Protein AF-A0A355TDC9-F1 (afdb_monomer)

Sequence (179 aa):
MVGEDSSEEEKAGEIGPEVRPASEQGQENLSQKDLSMPVLSWQDQDDQLRVLWRENKTPDEISEQLGRSIAAIMTRAARLGLPRRAAPGRKRGYKRTDTPRRARNMSSSVRARAPRTSVAQGVAAEEEKDLNVTARVCLMCLKKFQSQGRHNRICPSCKGSAEYSSGSSTPDFVFQVSK

Structure (mmCIF, N/CA/C/O backbone):
data_AF-A0A355TDC9-F1
#
_entry.id   AF-A0A355TDC9-F1
#
loop_
_atom_site.group_PDB
_atom_site.id
_atom_site.type_symbol
_atom_site.label_atom_id
_atom_site.label_alt_id
_atom_site.label_comp_id
_atom_site.label_asym_id
_atom_site.label_entity_id
_atom_site.label_seq_id
_atom_site.pdbx_PDB_ins_code
_atom_site.Cartn_x
_atom_site.Cartn_y
_atom_site.Cartn_z
_atom_site.occupancy
_atom_site.B_iso_or_equiv
_atom_site.auth_seq_id
_atom_site.auth_comp_id
_atom_site.auth_asym_id
_atom_site.auth_ato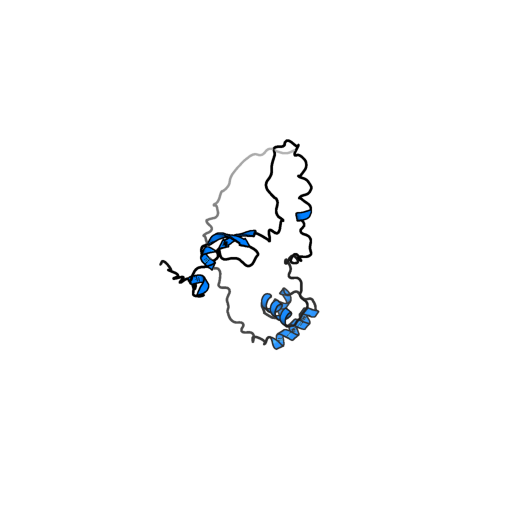m_id
_atom_site.pdbx_PDB_model_num
ATOM 1 N N . MET A 1 1 ? -27.439 77.817 42.125 1.00 39.59 1 MET A N 1
ATOM 2 C CA . MET A 1 1 ? -27.314 76.483 42.744 1.00 39.59 1 MET A CA 1
ATOM 3 C C . MET A 1 1 ? -25.968 75.932 42.323 1.00 39.59 1 MET A C 1
ATOM 5 O O . MET A 1 1 ? -25.815 75.767 41.126 1.00 39.59 1 MET A O 1
ATOM 9 N N . VAL A 1 2 ? -25.074 75.735 43.308 1.00 51.75 2 VAL A N 1
ATOM 10 C CA . VAL A 1 2 ? -23.850 74.890 43.351 1.00 51.75 2 VAL A CA 1
ATOM 11 C C . VAL A 1 2 ? -22.842 75.035 42.194 1.00 51.75 2 VAL A C 1
ATOM 13 O O . VAL A 1 2 ? -23.210 74.943 41.037 1.00 51.75 2 VAL A O 1
ATOM 16 N N . GLY A 1 3 ? -21.542 75.246 42.375 1.00 46.22 3 GLY A N 1
ATOM 17 C CA . GLY A 1 3 ? -20.636 75.139 43.517 1.00 46.22 3 GLY A CA 1
ATOM 18 C C . GLY A 1 3 ? -19.262 74.797 42.919 1.00 46.22 3 GLY A C 1
ATOM 19 O O . GLY A 1 3 ? -19.156 73.817 42.187 1.00 46.22 3 GLY A O 1
ATOM 20 N N . GLU A 1 4 ? -18.271 75.654 43.142 1.00 58.97 4 GLU A N 1
ATOM 21 C CA . GLU A 1 4 ? -16.852 75.431 42.833 1.00 58.97 4 GLU A CA 1
ATOM 22 C C . GLU A 1 4 ? -16.226 74.555 43.934 1.00 58.97 4 GLU A C 1
ATOM 24 O O . GLU A 1 4 ? -16.589 74.744 45.089 1.00 58.97 4 GLU A O 1
ATOM 29 N N . ASP A 1 5 ? -15.323 73.630 43.583 1.00 53.69 5 ASP A N 1
ATOM 30 C CA . ASP A 1 5 ? -14.185 73.140 44.400 1.00 53.69 5 ASP A CA 1
ATOM 31 C C . ASP A 1 5 ? -13.378 72.156 43.515 1.00 53.69 5 ASP A C 1
ATOM 33 O O . ASP A 1 5 ? -13.938 71.202 42.975 1.00 53.69 5 ASP A O 1
ATOM 37 N N . SER A 1 6 ? -12.179 72.495 43.036 1.00 58.75 6 SER A N 1
ATOM 38 C CA . SER A 1 6 ? -10.875 72.473 43.725 1.00 58.75 6 SER A CA 1
ATOM 39 C C . SER A 1 6 ? -10.378 71.074 44.118 1.00 58.75 6 SER A C 1
ATOM 41 O O . SER A 1 6 ? -10.868 70.440 45.038 1.00 58.75 6 SER A O 1
ATOM 43 N N . SER A 1 7 ? -9.330 70.676 43.392 1.00 53.28 7 SER A N 1
ATOM 44 C CA . SER A 1 7 ? -8.029 70.282 43.942 1.00 53.28 7 SER A CA 1
ATOM 45 C C . SER A 1 7 ? -7.834 68.937 44.658 1.00 53.28 7 SER A C 1
ATOM 47 O O . SER A 1 7 ? -8.393 68.644 45.703 1.00 53.28 7 SER A O 1
ATOM 49 N N . GLU A 1 8 ? -6.826 68.250 44.111 1.00 51.41 8 GLU A N 1
ATOM 50 C CA . GLU A 1 8 ? -5.678 67.675 44.822 1.00 51.41 8 GLU A CA 1
ATOM 51 C C . GLU A 1 8 ? -5.656 66.178 45.185 1.00 51.41 8 GLU A C 1
ATOM 53 O O . GLU A 1 8 ? -6.392 65.653 46.010 1.00 51.41 8 GLU A O 1
ATOM 58 N N . GLU A 1 9 ? -4.652 65.569 44.548 1.00 53.19 9 GLU A N 1
ATOM 59 C CA . GLU A 1 9 ? -3.592 64.750 45.132 1.00 53.19 9 GLU A CA 1
ATOM 60 C C . GLU A 1 9 ? -3.722 63.226 45.198 1.00 53.19 9 GLU A C 1
ATOM 62 O O . GLU A 1 9 ? -4.607 62.645 45.812 1.00 53.19 9 GLU A O 1
ATOM 67 N N . GLU A 1 10 ? -2.704 62.643 44.547 1.00 52.31 10 GLU A N 1
ATOM 68 C CA . GLU A 1 10 ? -1.870 61.509 44.939 1.00 52.31 10 GLU A CA 1
ATOM 69 C C . GLU A 1 10 ? -2.552 60.224 45.420 1.00 52.31 10 GLU A C 1
ATOM 71 O O . GLU A 1 10 ? -3.334 60.211 46.361 1.00 52.31 10 GLU A O 1
ATOM 76 N N . LYS A 1 11 ? -2.087 59.080 44.893 1.00 55.78 11 LYS A N 1
ATOM 77 C CA . LYS A 1 11 ? -1.203 58.192 45.673 1.00 55.78 11 LYS A CA 1
ATOM 78 C C . LYS A 1 11 ? -0.877 56.885 44.944 1.00 55.78 11 LYS A C 1
ATOM 80 O O . LYS A 1 11 ? -1.752 56.198 44.433 1.00 55.78 11 LYS A O 1
ATOM 85 N N . ALA A 1 12 ? 0.409 56.553 45.051 1.00 52.19 12 ALA A N 1
ATOM 86 C CA . ALA A 1 12 ? 1.040 55.236 45.006 1.00 52.19 12 ALA A CA 1
ATOM 87 C C . ALA A 1 12 ? 0.992 54.432 43.697 1.00 52.19 12 ALA A C 1
ATOM 89 O O . ALA A 1 12 ? -0.015 53.853 43.299 1.00 52.19 12 ALA A O 1
ATOM 90 N N . GLY A 1 13 ? 2.182 54.290 43.111 1.00 51.31 13 GLY A N 1
ATOM 91 C CA . GLY A 1 13 ? 2.529 53.082 42.380 1.00 51.31 13 GLY A CA 1
ATOM 92 C C . GLY A 1 13 ? 2.774 51.912 43.326 1.00 51.31 13 GLY A C 1
ATOM 93 O O . GLY A 1 13 ? 3.076 52.125 44.490 1.00 51.31 13 GLY A O 1
ATOM 94 N N . GLU A 1 14 ? 2.726 50.699 42.790 1.00 51.66 14 GLU A N 1
ATOM 95 C CA . GLU A 1 14 ? 3.497 49.558 43.277 1.00 51.66 14 GLU A CA 1
ATOM 96 C C . GLU A 1 14 ? 3.661 48.545 42.129 1.00 51.66 14 GLU A C 1
ATOM 98 O O . GLU A 1 14 ? 2.692 48.085 41.534 1.00 51.66 14 GLU A O 1
ATOM 103 N N . ILE A 1 15 ? 4.929 48.288 41.795 1.00 61.19 15 ILE A N 1
ATOM 104 C CA . ILE A 1 15 ? 5.553 46.961 41.688 1.00 61.19 15 ILE A CA 1
ATOM 105 C C . ILE A 1 15 ? 4.879 45.953 40.736 1.00 61.19 15 ILE A C 1
ATOM 107 O O . ILE A 1 15 ? 3.829 45.378 41.003 1.00 61.19 15 ILE A O 1
ATOM 111 N N . GLY A 1 16 ? 5.557 45.689 39.615 1.00 54.53 16 GLY A N 1
ATOM 112 C CA . GLY A 1 16 ? 5.145 44.693 38.628 1.00 54.53 16 GLY A CA 1
ATOM 113 C C . GLY A 1 16 ? 5.305 43.240 39.092 1.00 54.53 16 GLY A C 1
ATOM 114 O O . GLY A 1 16 ? 6.033 42.970 40.043 1.00 54.53 16 GLY A O 1
ATOM 115 N N . PRO A 1 17 ? 4.702 42.273 38.383 1.00 63.19 17 PRO A N 1
ATOM 116 C CA . PRO A 1 17 ? 5.021 40.868 38.573 1.00 63.19 17 PRO A CA 1
ATOM 117 C C . PRO A 1 17 ? 6.172 40.447 37.651 1.00 63.19 17 PRO A C 1
ATOM 119 O O . PRO A 1 17 ? 6.029 40.274 36.441 1.00 63.19 17 PRO A O 1
ATOM 122 N N . GLU A 1 18 ? 7.345 40.355 38.267 1.00 54.47 18 GLU A N 1
ATOM 123 C CA . GLU A 1 18 ? 8.047 39.087 38.479 1.00 54.47 18 GLU A CA 1
ATOM 124 C C . GLU A 1 18 ? 7.936 38.022 37.365 1.00 54.47 18 GLU A C 1
ATOM 126 O O . GLU A 1 18 ? 6.919 37.360 37.159 1.00 54.47 18 GLU A O 1
ATOM 131 N N . VAL A 1 19 ? 9.066 37.868 36.674 1.00 53.69 19 VAL A N 1
ATOM 132 C CA . VAL A 1 19 ? 9.629 36.654 36.065 1.00 53.69 19 VAL A CA 1
ATOM 133 C C . VAL A 1 19 ? 8.800 35.377 36.274 1.00 53.69 19 VAL A C 1
ATOM 135 O O . VAL A 1 19 ? 8.764 34.814 37.363 1.00 53.69 19 VAL A O 1
ATOM 138 N N . ARG A 1 20 ? 8.248 34.823 35.187 1.00 59.81 20 ARG A N 1
ATOM 139 C CA . ARG A 1 20 ? 7.881 33.400 35.149 1.00 59.81 20 ARG A CA 1
ATOM 140 C C . ARG A 1 20 ? 9.110 32.568 34.762 1.00 59.81 20 ARG A C 1
ATOM 142 O O . ARG A 1 20 ? 9.581 32.712 33.632 1.00 59.81 20 ARG A O 1
ATOM 149 N N . PRO A 1 21 ? 9.628 31.697 35.646 1.00 53.81 21 PRO A N 1
ATOM 150 C CA . PRO A 1 21 ? 10.680 30.759 35.287 1.00 53.81 21 PRO A CA 1
ATOM 151 C C . PRO A 1 21 ? 10.143 29.677 34.346 1.00 53.81 21 PRO A C 1
ATOM 153 O O . PRO A 1 21 ? 9.055 29.130 34.546 1.00 53.81 21 PRO A O 1
ATOM 156 N N . ALA A 1 22 ? 10.946 29.358 33.330 1.00 54.66 22 ALA A N 1
ATOM 157 C CA . ALA A 1 22 ? 10.812 28.162 32.514 1.00 54.66 22 ALA A CA 1
ATOM 158 C C . ALA A 1 22 ? 10.785 26.935 33.436 1.00 54.66 22 ALA A C 1
ATOM 160 O O . ALA A 1 22 ? 11.809 26.540 33.984 1.00 54.66 22 ALA A O 1
ATOM 161 N N . SER A 1 23 ? 9.598 26.373 33.649 1.00 58.31 23 SER A N 1
ATOM 162 C CA . SER A 1 23 ? 9.432 25.120 34.376 1.00 58.31 23 SER A CA 1
ATOM 163 C C . SER A 1 23 ? 9.330 24.002 33.351 1.00 58.31 23 SER A C 1
ATOM 165 O O . SER A 1 23 ? 8.294 23.792 32.721 1.00 58.31 23 SER A O 1
ATOM 167 N N . GLU A 1 24 ? 10.454 23.308 33.186 1.00 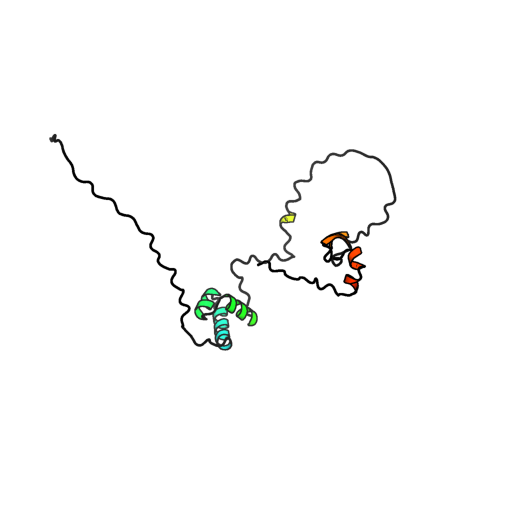55.69 24 GLU A N 1
ATOM 168 C CA . GLU A 1 24 ? 10.489 21.860 33.024 1.00 55.69 24 GLU A CA 1
ATOM 169 C C . GLU A 1 24 ? 9.354 21.210 33.822 1.00 55.69 24 GLU A C 1
ATOM 171 O O . GLU A 1 24 ? 9.412 21.144 35.048 1.00 55.69 24 GLU A O 1
ATOM 176 N N . GLN A 1 25 ? 8.336 20.697 33.141 1.00 53.78 25 GLN A N 1
ATOM 177 C CA . GLN A 1 25 ? 7.570 19.569 33.651 1.00 53.78 25 GLN A CA 1
ATOM 178 C C . GLN A 1 25 ? 7.452 18.563 32.521 1.00 53.78 25 GLN A C 1
ATOM 180 O O . GLN A 1 25 ? 6.989 18.864 31.419 1.00 53.78 25 GLN A O 1
ATOM 185 N N . GLY A 1 26 ? 8.053 17.409 32.794 1.00 45.50 26 GLY A N 1
ATOM 186 C CA . GLY A 1 26 ? 8.311 16.359 31.841 1.00 45.50 26 GLY A CA 1
ATOM 187 C C . GLY A 1 26 ? 7.039 15.885 31.168 1.00 45.50 26 GLY A C 1
ATOM 188 O O . GLY A 1 26 ? 5.980 15.777 31.777 1.00 45.50 26 GLY A O 1
ATOM 189 N N . GLN A 1 27 ? 7.199 15.527 29.901 1.00 50.19 27 GLN A N 1
ATOM 190 C CA . GLN A 1 27 ? 6.329 14.564 29.256 1.00 50.19 27 GLN A CA 1
ATOM 191 C C . GLN A 1 27 ? 6.477 13.248 30.017 1.00 50.19 27 GLN A C 1
ATOM 193 O O . GLN A 1 27 ? 7.342 12.413 29.753 1.00 50.19 27 GLN A O 1
ATOM 198 N N . GLU A 1 28 ? 5.659 13.148 31.049 1.00 51.44 28 GLU A N 1
ATOM 199 C CA . GLU A 1 28 ? 5.316 11.956 31.775 1.00 51.44 28 GLU A CA 1
ATOM 200 C C . GLU A 1 28 ? 5.013 10.838 30.781 1.00 51.44 28 GLU A C 1
ATOM 202 O O . GLU A 1 28 ? 4.058 10.870 30.006 1.00 51.44 28 GLU A O 1
ATOM 207 N N . ASN A 1 29 ? 5.942 9.880 30.783 1.00 49.47 29 ASN A N 1
ATOM 208 C CA . ASN A 1 29 ? 5.767 8.496 30.392 1.00 49.47 29 ASN A CA 1
ATOM 209 C C . ASN A 1 29 ? 4.283 8.127 30.329 1.00 49.47 29 ASN A C 1
ATOM 211 O O . ASN A 1 29 ? 3.654 7.897 31.363 1.00 49.47 29 ASN A O 1
ATOM 215 N N . LEU A 1 30 ? 3.759 8.016 29.105 1.00 48.41 30 LEU A N 1
ATOM 216 C CA . LEU A 1 30 ? 2.568 7.234 28.809 1.00 48.41 30 LEU A CA 1
ATOM 217 C C . LEU A 1 30 ? 2.853 5.816 29.296 1.00 48.41 30 LEU A C 1
ATOM 219 O O . LEU A 1 30 ? 3.477 5.003 28.617 1.00 48.41 30 LEU A O 1
ATOM 223 N N . SER A 1 31 ? 2.459 5.612 30.548 1.00 49.16 31 SER A N 1
ATOM 224 C CA . SER A 1 31 ? 2.589 4.422 31.355 1.00 49.16 31 SER A CA 1
ATOM 225 C C . SER A 1 31 ? 1.989 3.252 30.592 1.00 49.16 31 SER A C 1
ATOM 227 O O . SER A 1 31 ? 0.797 2.968 30.675 1.00 49.16 31 SER A O 1
ATOM 229 N N . GLN A 1 32 ? 2.852 2.555 29.857 1.00 54.12 32 GLN A N 1
ATOM 230 C CA . GLN A 1 32 ? 2.656 1.209 29.327 1.00 54.12 32 GLN A CA 1
ATOM 231 C C . GLN A 1 32 ? 2.624 0.184 30.472 1.00 54.12 32 GLN A C 1
ATOM 233 O O . GLN A 1 32 ? 3.288 -0.846 30.409 1.00 54.12 32 GLN A O 1
ATOM 238 N N . LYS A 1 33 ? 1.895 0.480 31.550 1.00 50.66 33 LYS A N 1
ATOM 239 C CA . LYS A 1 33 ? 1.719 -0.433 32.672 1.00 50.66 33 LYS A CA 1
ATOM 240 C C . LYS A 1 33 ? 0.311 -0.992 32.639 1.00 50.66 33 LYS A C 1
ATOM 242 O O . LYS A 1 33 ? -0.659 -0.325 32.980 1.00 50.66 33 LYS A O 1
ATOM 247 N N . ASP A 1 34 ? 0.263 -2.248 32.224 1.00 51.62 34 ASP A N 1
ATOM 248 C CA . ASP A 1 34 ? -0.300 -3.288 33.075 1.00 51.62 34 ASP A CA 1
ATOM 249 C C . ASP A 1 34 ? -1.775 -3.142 33.451 1.00 51.62 34 ASP A C 1
ATOM 251 O O . ASP A 1 34 ? -2.145 -3.170 34.620 1.00 51.62 34 ASP A O 1
ATOM 255 N N . LEU A 1 35 ? -2.640 -3.152 32.440 1.00 54.09 35 LEU A N 1
ATOM 256 C CA . LEU A 1 35 ? -3.879 -3.918 32.542 1.00 54.09 35 LEU A CA 1
ATOM 257 C C . LEU A 1 35 ? -3.799 -5.061 31.534 1.00 54.09 35 LEU A C 1
ATOM 259 O O . LEU A 1 35 ? -4.314 -4.989 30.419 1.00 54.09 35 LEU A O 1
ATOM 263 N N . SER A 1 36 ? -3.111 -6.124 31.953 1.00 57.16 36 SER A N 1
ATOM 264 C CA . SER A 1 36 ? -3.217 -7.470 31.389 1.00 57.16 36 SER A CA 1
ATOM 265 C C . SER A 1 36 ? -4.658 -7.974 31.575 1.00 57.16 36 SER A C 1
ATOM 267 O O . SER A 1 36 ? -4.938 -8.859 32.383 1.00 57.16 36 SER A O 1
ATOM 269 N N . MET A 1 37 ? -5.595 -7.390 30.827 1.00 54.88 37 MET A N 1
ATOM 270 C CA . MET A 1 37 ? -6.842 -8.059 30.487 1.00 54.88 37 MET A CA 1
ATOM 271 C C . MET A 1 37 ? -6.456 -9.356 29.770 1.00 54.88 37 MET A C 1
ATOM 273 O O . MET A 1 37 ? -5.562 -9.312 28.915 1.00 54.88 37 MET A O 1
ATOM 277 N N . PRO A 1 38 ? -7.072 -10.505 30.106 1.00 61.94 38 PRO A N 1
ATOM 278 C CA . PRO A 1 38 ? -6.834 -11.735 29.370 1.00 61.94 38 PRO A CA 1
ATOM 279 C C . PRO A 1 38 ? -7.024 -11.408 27.896 1.00 61.94 38 PRO A C 1
ATOM 281 O O . PRO A 1 38 ? -8.067 -10.884 27.502 1.00 61.94 38 PRO A O 1
ATOM 284 N N . VAL A 1 39 ? -5.973 -11.618 27.104 1.00 61.53 39 VAL A N 1
ATOM 285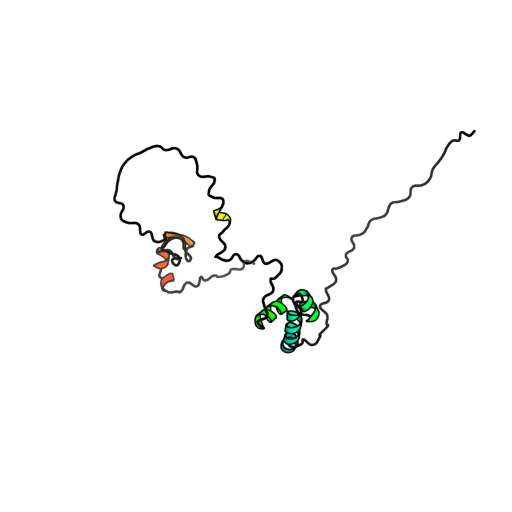 C CA . VAL A 1 39 ? -6.006 -11.355 25.670 1.00 61.53 39 VAL A CA 1
ATOM 286 C C . VAL A 1 39 ? -6.994 -12.357 25.093 1.00 61.53 39 VAL A C 1
ATOM 288 O O . VAL A 1 39 ? -6.613 -13.475 24.752 1.00 61.53 39 VAL A O 1
ATOM 291 N N . LEU A 1 40 ? -8.272 -11.971 25.058 1.00 68.50 40 LEU A N 1
ATOM 292 C CA . LEU A 1 40 ? -9.350 -12.791 24.532 1.00 68.50 40 LEU A CA 1
ATOM 293 C C . LEU A 1 40 ? -8.929 -13.260 23.144 1.00 68.50 40 LEU A C 1
ATOM 295 O O . LEU A 1 40 ? -8.432 -12.471 22.320 1.00 68.50 40 LEU A O 1
ATOM 299 N N . SER A 1 41 ? -9.068 -14.567 22.927 1.00 84.50 41 SER A N 1
ATOM 300 C CA . SER A 1 41 ? -8.758 -15.180 21.647 1.00 84.50 41 SER A CA 1
ATOM 301 C C . SER A 1 41 ? -9.584 -14.486 20.571 1.00 84.50 41 SER A C 1
ATOM 303 O O . SER A 1 41 ? -10.744 -14.129 20.777 1.00 84.50 41 SER A O 1
ATOM 305 N N . TRP A 1 42 ? -8.998 -14.305 19.390 1.00 84.88 42 TRP A N 1
ATOM 306 C CA . TRP A 1 42 ? -9.717 -13.728 18.254 1.00 84.88 42 TRP A CA 1
ATOM 307 C C . TRP A 1 42 ? -11.002 -14.488 17.919 1.00 84.88 42 TRP A C 1
ATOM 309 O O . TRP A 1 42 ? -11.912 -13.892 17.363 1.00 84.88 42 TRP A O 1
ATOM 319 N N . GLN A 1 43 ? -11.080 -15.778 18.251 1.00 82.94 43 GLN A N 1
ATOM 320 C CA . GLN A 1 43 ? -12.281 -16.585 18.039 1.00 82.94 43 GLN A CA 1
ATOM 321 C C . GLN A 1 43 ? -13.486 -16.023 18.807 1.00 82.94 43 GLN A C 1
ATOM 323 O O . GLN A 1 43 ? -14.539 -15.845 18.207 1.00 82.94 43 GLN A O 1
ATOM 328 N N . ASP A 1 44 ? -13.306 -15.642 20.073 1.00 85.38 44 ASP A N 1
ATOM 329 C CA . ASP A 1 44 ? -14.385 -15.084 20.897 1.00 85.38 44 ASP A CA 1
ATOM 330 C C . ASP A 1 44 ? -14.743 -13.653 20.457 1.00 85.38 44 ASP A C 1
ATOM 332 O O . ASP A 1 44 ? -15.906 -13.246 20.445 1.00 85.38 44 ASP A O 1
ATOM 336 N N . GLN A 1 45 ? -13.734 -12.882 20.033 1.00 92.12 45 GLN A N 1
ATOM 337 C CA . GLN A 1 45 ? -13.915 -11.502 19.566 1.00 92.12 45 GLN A CA 1
ATOM 338 C C . GLN A 1 45 ? -14.544 -11.419 18.163 1.00 92.12 45 GLN A C 1
ATOM 340 O O . GLN A 1 45 ? -15.112 -10.384 17.810 1.00 92.12 45 GLN A O 1
ATOM 345 N N . ASP A 1 46 ? -14.480 -12.482 17.356 1.00 95.12 46 ASP A N 1
ATOM 346 C CA . ASP A 1 46 ? -15.048 -12.502 16.004 1.00 95.12 46 ASP A CA 1
ATOM 347 C C . ASP A 1 46 ? -16.577 -12.457 16.007 1.00 95.12 46 ASP A C 1
ATOM 349 O O . ASP A 1 46 ? -17.174 -11.782 15.162 1.00 95.12 46 ASP A O 1
ATOM 353 N N . ASP A 1 47 ? -17.222 -13.146 16.948 1.00 94.50 47 ASP A N 1
ATOM 354 C CA . ASP A 1 47 ? -18.681 -13.131 17.066 1.00 94.50 47 ASP A CA 1
ATOM 355 C C . ASP A 1 47 ? -19.186 -11.762 17.513 1.00 94.50 47 ASP A C 1
ATOM 357 O O . ASP A 1 47 ? -20.119 -11.215 16.912 1.00 94.50 47 ASP A O 1
ATOM 361 N N . GLN A 1 48 ? -18.499 -11.152 18.483 1.00 94.81 48 GLN A N 1
ATOM 362 C CA . GLN A 1 48 ? -18.754 -9.769 18.880 1.00 94.81 48 GLN A CA 1
ATOM 363 C C . GLN A 1 48 ? -18.553 -8.821 17.693 1.00 94.81 48 GLN A C 1
ATOM 365 O O . GLN A 1 48 ? -19.442 -8.029 17.379 1.00 94.81 48 GLN A O 1
ATOM 370 N N . LEU A 1 49 ? -17.453 -8.961 16.948 1.00 95.69 49 LEU A N 1
ATOM 371 C CA . LEU A 1 49 ? -17.189 -8.156 15.757 1.00 95.69 49 LEU A CA 1
ATOM 372 C C . LEU A 1 49 ? -18.314 -8.279 14.716 1.00 95.69 49 LEU A C 1
ATOM 374 O O . LEU A 1 49 ? -18.732 -7.265 14.158 1.00 95.69 49 LEU A O 1
ATOM 378 N N . ARG A 1 50 ? -18.851 -9.480 14.465 1.00 95.62 50 ARG A N 1
ATOM 379 C CA . ARG A 1 50 ? -19.979 -9.680 13.530 1.00 95.62 50 ARG A CA 1
ATOM 380 C C . ARG A 1 50 ? -21.256 -8.985 13.994 1.00 95.62 50 ARG A C 1
ATOM 382 O O . ARG A 1 50 ? -21.980 -8.439 13.159 1.00 95.62 50 ARG A O 1
ATOM 389 N N . VAL A 1 51 ? -21.563 -9.022 15.290 1.00 95.69 51 VAL A N 1
ATOM 390 C CA . VAL A 1 51 ? -22.735 -8.333 15.857 1.00 95.69 51 VAL A CA 1
ATOM 391 C C . VAL A 1 51 ? -22.579 -6.823 15.689 1.00 95.69 51 VAL A C 1
ATOM 393 O O . VAL A 1 51 ? -23.406 -6.203 15.020 1.00 95.69 51 VAL A O 1
ATOM 396 N N . LEU A 1 52 ? -21.464 -6.262 16.160 1.00 95.56 52 LEU A N 1
ATOM 397 C CA . LEU A 1 52 ? -21.186 -4.825 16.079 1.00 95.56 52 LEU A CA 1
ATOM 398 C C . LEU A 1 52 ? -21.150 -4.317 14.628 1.00 95.56 52 LEU A C 1
ATOM 400 O O . LEU A 1 52 ? -21.618 -3.218 14.326 1.00 95.56 52 LEU A O 1
ATOM 404 N N . TRP A 1 53 ? -20.653 -5.137 13.695 1.00 95.31 53 TRP A N 1
ATOM 405 C CA . TRP A 1 53 ? -20.639 -4.785 12.276 1.00 95.31 53 TRP A CA 1
ATOM 406 C C . TRP A 1 53 ? -22.034 -4.765 11.648 1.00 95.31 53 TRP A C 1
ATOM 408 O O . TRP A 1 53 ? -22.263 -3.972 10.733 1.00 95.31 53 TRP A O 1
ATOM 418 N N . ARG A 1 54 ? -22.965 -5.613 12.104 1.00 94.50 54 ARG A N 1
ATOM 419 C CA . ARG A 1 54 ? -24.372 -5.588 11.656 1.00 94.50 54 ARG A CA 1
ATOM 420 C C . ARG A 1 54 ? -25.127 -4.387 12.220 1.00 94.50 54 ARG A C 1
ATOM 422 O O . ARG A 1 54 ? -25.959 -3.824 11.517 1.00 94.50 54 ARG A O 1
ATOM 429 N N . GLU A 1 55 ? -24.770 -3.950 13.425 1.00 95.38 55 GLU A N 1
ATOM 430 C CA . GLU A 1 55 ? -25.301 -2.738 14.071 1.00 95.38 55 GLU A CA 1
ATOM 431 C C . GLU A 1 55 ? -24.819 -1.429 13.424 1.00 95.38 55 GLU A C 1
ATOM 433 O O . GLU A 1 55 ? -25.236 -0.349 13.823 1.00 95.38 55 GLU A O 1
ATOM 438 N N . ASN A 1 56 ? -23.966 -1.501 12.398 1.00 92.50 56 ASN A N 1
ATOM 439 C CA . ASN A 1 56 ? -23.408 -0.346 11.693 1.00 92.50 56 ASN A CA 1
ATOM 440 C C . ASN A 1 56 ? -22.513 0.586 12.515 1.00 92.50 56 ASN A C 1
ATOM 442 O O . ASN A 1 56 ? -22.237 1.695 12.054 1.00 92.50 56 ASN A O 1
ATOM 446 N N . LYS A 1 57 ? -21.972 0.104 13.636 1.00 94.00 57 LYS A N 1
ATOM 447 C CA . LYS A 1 57 ? -20.971 0.833 14.422 1.00 94.00 57 LYS A CA 1
ATOM 448 C C . LYS A 1 57 ? -19.740 1.184 13.592 1.00 94.00 57 LYS A C 1
ATOM 450 O O . LYS A 1 57 ? -19.369 0.472 12.642 1.00 94.00 57 LYS A O 1
ATOM 455 N N . THR A 1 58 ? -19.122 2.312 13.923 1.00 93.31 58 THR A N 1
ATOM 456 C CA . THR A 1 58 ? -17.904 2.747 13.237 1.00 93.31 58 THR A CA 1
ATOM 457 C C . THR A 1 58 ? -16.719 1.868 13.657 1.00 93.31 58 THR A C 1
ATOM 459 O O . THR A 1 58 ? -16.701 1.342 14.769 1.00 93.31 58 THR A O 1
ATOM 462 N N . PRO A 1 59 ? -15.703 1.665 12.795 1.00 93.31 59 PRO A N 1
ATOM 463 C CA . PRO A 1 59 ? -14.509 0.910 13.181 1.00 93.31 59 PRO A CA 1
ATOM 464 C C . PRO A 1 59 ? -13.795 1.472 14.419 1.00 93.31 59 PRO A C 1
ATOM 466 O O . PRO A 1 59 ? -13.095 0.715 15.082 1.00 93.31 59 PRO A O 1
ATOM 469 N N . ASP A 1 60 ? -13.979 2.764 14.707 1.00 93.62 60 ASP A N 1
ATOM 470 C CA . ASP A 1 60 ? -13.449 3.456 15.886 1.00 93.62 60 ASP A CA 1
ATOM 471 C C . ASP A 1 60 ? -14.149 2.979 17.165 1.00 93.62 60 ASP A C 1
ATOM 473 O O . ASP A 1 60 ? -13.500 2.441 18.057 1.00 93.62 60 ASP A O 1
ATOM 477 N N . GLU A 1 61 ? -15.483 3.012 17.200 1.00 94.81 61 GLU A N 1
ATOM 478 C CA . GLU A 1 61 ? -16.280 2.505 18.331 1.00 94.81 61 GLU A CA 1
ATOM 479 C C . GLU A 1 61 ? -16.031 1.013 18.596 1.00 94.81 61 GLU A C 1
ATOM 481 O O . GLU A 1 61 ? -15.962 0.562 19.739 1.00 94.81 61 GLU A O 1
ATOM 486 N N . ILE A 1 62 ? -15.877 0.221 17.529 1.00 95.06 62 ILE A N 1
ATOM 487 C CA . ILE A 1 62 ? -15.561 -1.210 17.643 1.00 95.06 62 ILE A CA 1
ATOM 488 C C . ILE A 1 62 ? -14.162 -1.403 18.253 1.00 95.06 62 ILE A C 1
ATOM 490 O O . ILE A 1 62 ? -13.930 -2.376 18.971 1.00 95.06 62 ILE A O 1
ATOM 494 N N . SER A 1 63 ? -13.232 -0.483 17.983 1.00 94.50 63 SER A N 1
ATOM 495 C CA . SER A 1 63 ? -11.866 -0.504 18.519 1.00 94.50 63 SER A CA 1
ATOM 496 C C . SER A 1 63 ? -11.827 -0.269 20.018 1.00 94.50 63 SER A C 1
ATOM 498 O O . SER A 1 63 ? -11.168 -1.026 20.737 1.00 94.50 63 SER A O 1
ATOM 500 N N . GLU A 1 64 ? -12.631 0.680 20.487 1.00 93.88 64 GLU A N 1
ATOM 501 C CA . GLU A 1 64 ? -12.811 0.971 21.905 1.00 93.88 64 GLU A CA 1
ATOM 502 C C . GLU A 1 64 ? -13.481 -0.203 22.628 1.00 93.88 64 GLU A C 1
ATOM 504 O O . GLU A 1 64 ? -13.023 -0.610 23.693 1.00 93.88 64 GLU A O 1
ATOM 509 N N . GLN A 1 65 ? -14.506 -0.815 22.023 1.00 94.31 65 GLN A N 1
ATOM 510 C CA . GLN A 1 65 ? -15.238 -1.929 22.640 1.00 94.31 65 GLN A CA 1
ATOM 511 C C . GLN A 1 65 ? -14.425 -3.225 22.724 1.00 94.31 65 GLN A C 1
ATOM 513 O O . GLN A 1 65 ? -14.522 -3.944 23.716 1.00 94.31 65 GLN A O 1
ATOM 518 N N . LEU A 1 66 ? -13.631 -3.543 21.697 1.00 92.31 66 LEU A N 1
ATOM 519 C CA . LEU A 1 66 ? -12.826 -4.772 21.669 1.00 92.31 66 LEU A CA 1
ATOM 520 C C . LEU A 1 66 ? -11.426 -4.597 22.276 1.00 92.31 66 LEU A C 1
ATOM 522 O O . LEU A 1 66 ? -10.704 -5.588 22.421 1.00 92.31 66 LEU A O 1
ATOM 526 N N . GLY A 1 67 ? -11.012 -3.362 22.585 1.00 92.69 67 GLY A N 1
ATOM 527 C CA . GLY A 1 67 ? -9.662 -3.055 23.066 1.00 92.69 67 GLY A CA 1
ATOM 528 C C . GLY A 1 67 ? -8.574 -3.408 22.045 1.00 92.69 67 GLY A C 1
ATOM 529 O O . GLY A 1 67 ? -7.490 -3.875 22.402 1.00 92.69 67 GLY A O 1
ATOM 530 N N . ARG A 1 68 ? -8.869 -3.264 20.748 1.00 92.44 68 ARG A N 1
ATOM 531 C CA . ARG A 1 68 ? -7.959 -3.606 19.639 1.00 92.44 68 ARG A CA 1
ATOM 532 C C . ARG A 1 68 ? -7.776 -2.405 18.731 1.00 92.44 68 ARG A C 1
ATOM 534 O O . ARG A 1 68 ? -8.667 -1.584 18.604 1.00 92.44 68 ARG A O 1
ATOM 541 N N . SER A 1 69 ? -6.652 -2.333 18.024 1.00 94.12 69 SER A N 1
ATOM 542 C CA . SER A 1 69 ? -6.441 -1.253 17.059 1.00 94.12 69 SER A CA 1
ATOM 543 C C . SER A 1 69 ? -7.425 -1.329 15.883 1.00 94.12 69 SER A C 1
ATOM 545 O O . SER A 1 69 ? -7.781 -2.412 15.406 1.00 94.12 69 SER A O 1
ATOM 547 N N . ILE A 1 70 ? -7.797 -0.165 15.344 1.00 94.00 70 ILE A N 1
ATOM 548 C CA . ILE A 1 70 ? -8.684 -0.031 14.174 1.00 94.00 70 ILE A CA 1
ATOM 549 C C . ILE A 1 70 ? -8.170 -0.872 12.992 1.00 94.00 70 ILE A C 1
ATOM 551 O O . ILE A 1 70 ? -8.930 -1.559 12.308 1.00 94.00 70 ILE A O 1
ATOM 555 N N . ALA A 1 71 ? -6.853 -0.862 12.757 1.00 91.69 71 ALA A N 1
ATOM 556 C CA . ALA A 1 71 ? -6.226 -1.634 11.686 1.00 91.69 71 ALA A CA 1
ATOM 557 C C . ALA A 1 71 ? -6.403 -3.152 11.874 1.00 91.69 71 ALA A C 1
ATOM 559 O O . ALA A 1 71 ? -6.643 -3.868 10.893 1.00 91.69 71 ALA A O 1
ATOM 560 N N . ALA A 1 72 ? -6.324 -3.643 13.116 1.00 94.38 72 ALA A N 1
ATOM 561 C CA . ALA A 1 72 ? -6.547 -5.049 13.431 1.00 94.38 72 ALA A CA 1
ATOM 562 C C . ALA A 1 72 ? -8.004 -5.452 13.165 1.00 94.38 72 ALA A C 1
ATOM 564 O O . ALA A 1 72 ? -8.239 -6.467 12.508 1.00 94.38 72 ALA A O 1
ATOM 565 N N . ILE A 1 73 ? -8.967 -4.615 13.564 1.00 95.00 73 ILE A N 1
ATOM 566 C CA . ILE A 1 73 ? -10.398 -4.822 13.293 1.00 95.00 73 ILE A CA 1
ATOM 567 C C . ILE A 1 73 ? -10.682 -4.855 11.797 1.00 95.00 73 ILE A C 1
ATOM 569 O O . ILE A 1 73 ? -11.313 -5.789 11.313 1.00 95.00 73 ILE A O 1
ATOM 573 N N . MET A 1 74 ? -10.170 -3.885 11.037 1.00 93.81 74 MET A N 1
ATOM 574 C CA . MET A 1 74 ? -10.370 -3.830 9.585 1.00 93.81 74 MET A CA 1
ATOM 575 C C . MET A 1 74 ? -9.775 -5.053 8.877 1.00 93.81 74 MET A C 1
ATOM 577 O O . MET A 1 74 ? -10.385 -5.608 7.960 1.00 93.81 74 MET A O 1
ATOM 581 N N . THR A 1 75 ? -8.595 -5.499 9.317 1.00 93.75 75 THR A N 1
ATOM 582 C CA . THR A 1 75 ? -7.945 -6.704 8.784 1.00 93.75 75 THR A CA 1
ATOM 583 C C . THR A 1 75 ? -8.747 -7.954 9.128 1.00 93.75 75 THR A C 1
ATOM 585 O O . THR A 1 75 ? -8.944 -8.812 8.264 1.00 93.75 75 THR A O 1
ATOM 588 N N . ARG A 1 76 ? -9.247 -8.058 10.365 1.00 95.19 76 ARG A N 1
ATOM 589 C CA . ARG A 1 76 ? -10.074 -9.188 10.793 1.00 95.19 76 ARG A CA 1
ATOM 590 C C . ARG A 1 76 ? -11.408 -9.217 10.057 1.00 95.19 76 ARG A C 1
ATOM 592 O O . ARG A 1 76 ? -11.764 -10.255 9.512 1.00 95.19 76 ARG A O 1
ATOM 599 N N . ALA A 1 77 ? -12.084 -8.078 9.935 1.00 94.81 77 ALA A N 1
ATOM 600 C CA . ALA A 1 77 ? -13.345 -7.959 9.216 1.00 94.81 77 ALA A CA 1
ATOM 601 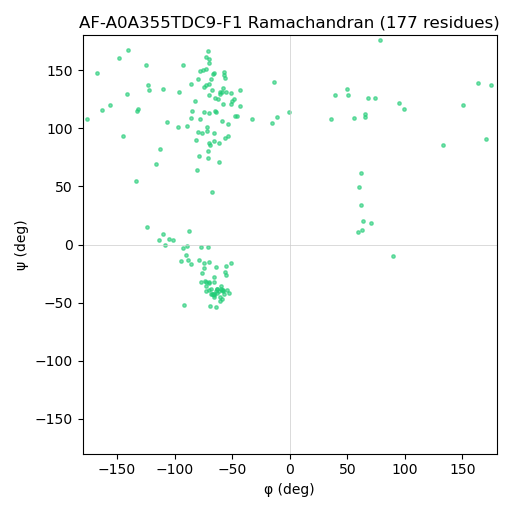C C . ALA A 1 77 ? -13.216 -8.396 7.749 1.00 94.81 77 ALA A C 1
ATOM 603 O O . ALA A 1 77 ? -14.070 -9.121 7.239 1.00 94.81 77 ALA A O 1
ATOM 604 N N . ALA A 1 78 ? -12.106 -8.039 7.092 1.00 94.06 78 ALA A N 1
ATOM 605 C CA . ALA A 1 78 ? -11.811 -8.502 5.739 1.00 94.06 78 ALA A CA 1
ATOM 606 C C . ALA A 1 78 ? -11.627 -10.029 5.656 1.00 94.06 78 ALA A C 1
ATOM 608 O O . ALA A 1 78 ? -12.084 -10.639 4.693 1.00 94.06 78 ALA A O 1
ATOM 609 N N . ARG A 1 79 ? -10.992 -10.654 6.659 1.00 94.94 79 ARG A N 1
ATOM 610 C CA . ARG A 1 79 ? -10.830 -12.120 6.733 1.00 94.94 79 ARG A CA 1
ATOM 611 C C . ARG A 1 79 ? -12.149 -12.844 7.008 1.00 94.94 79 ARG A C 1
ATOM 613 O O . ARG A 1 79 ? -12.347 -13.935 6.494 1.00 94.94 79 ARG A O 1
ATOM 620 N N . LEU A 1 80 ? -13.047 -12.224 7.773 1.00 94.50 80 LEU A N 1
ATOM 621 C CA . LEU A 1 80 ? -14.393 -12.737 8.050 1.00 94.50 80 LEU A CA 1
ATOM 622 C C . LEU A 1 80 ? -15.379 -12.537 6.887 1.00 94.50 80 LEU A C 1
ATOM 624 O O . LEU A 1 80 ? -16.532 -12.945 6.999 1.00 94.50 80 LEU A O 1
ATOM 628 N N . GLY A 1 81 ? -14.962 -11.897 5.788 1.00 94.50 81 GLY A N 1
ATOM 629 C CA . GLY A 1 81 ? -15.829 -11.636 4.637 1.00 94.50 81 GLY A CA 1
ATOM 630 C C . GLY A 1 81 ? -16.910 -10.581 4.895 1.00 94.50 81 GLY A C 1
ATOM 631 O O . GLY A 1 81 ? -17.884 -10.506 4.148 1.00 94.50 81 GLY A O 1
ATOM 632 N N . LEU A 1 82 ? -16.755 -9.757 5.936 1.00 93.62 82 LEU A N 1
ATOM 633 C CA . LEU A 1 82 ? -17.689 -8.672 6.231 1.00 93.62 82 LEU A CA 1
ATOM 634 C C . LEU A 1 82 ? -17.623 -7.593 5.130 1.00 93.62 82 LEU A C 1
ATOM 636 O O . LEU A 1 82 ? -16.552 -7.341 4.561 1.00 93.62 82 LEU A O 1
ATOM 640 N N . PRO A 1 83 ? -18.751 -6.926 4.811 1.00 89.62 83 PRO A N 1
ATOM 641 C CA . PRO A 1 83 ? -18.797 -5.937 3.741 1.00 89.62 83 PRO A CA 1
ATOM 642 C C . PRO A 1 83 ? -17.829 -4.786 4.026 1.00 89.62 83 PRO A C 1
ATOM 644 O O . PRO A 1 83 ? -17.826 -4.207 5.117 1.00 89.62 83 PRO A O 1
ATOM 647 N N . ARG A 1 84 ? -17.008 -4.436 3.025 1.00 84.69 84 ARG A N 1
ATOM 648 C CA . ARG A 1 84 ? -16.038 -3.340 3.138 1.00 84.69 84 ARG A CA 1
ATOM 649 C C . ARG A 1 84 ? -16.762 -2.013 3.337 1.00 84.69 84 ARG A C 1
ATOM 651 O O . ARG A 1 84 ? -17.397 -1.503 2.416 1.00 84.69 84 ARG A O 1
ATOM 658 N N . ARG A 1 85 ? -16.573 -1.412 4.510 1.00 81.88 85 ARG A N 1
ATOM 659 C CA . ARG A 1 85 ? -16.932 -0.015 4.767 1.00 81.88 85 ARG A CA 1
ATOM 660 C C . ARG A 1 85 ? -15.932 0.886 4.044 1.00 81.88 85 ARG A C 1
ATOM 662 O O . ARG A 1 85 ? -14.730 0.605 4.020 1.00 81.88 85 ARG A O 1
ATOM 669 N N . ALA A 1 86 ? -16.424 1.944 3.403 1.00 66.00 86 ALA A N 1
ATOM 670 C CA . ALA A 1 86 ? -15.546 2.940 2.809 1.00 66.00 86 ALA A CA 1
ATOM 671 C C . ALA A 1 86 ? -14.788 3.623 3.950 1.00 66.00 86 ALA A C 1
ATOM 673 O O . ALA A 1 86 ? -15.401 4.258 4.802 1.00 66.00 86 ALA A O 1
ATOM 674 N N . ALA A 1 87 ? -13.466 3.457 3.995 1.00 62.12 87 ALA A N 1
ATOM 675 C CA . ALA A 1 87 ? -12.661 4.197 4.952 1.00 62.12 87 ALA A CA 1
ATOM 676 C C . ALA A 1 87 ? -12.839 5.701 4.670 1.00 62.12 87 ALA A C 1
ATOM 678 O O . ALA A 1 87 ? -12.691 6.101 3.502 1.00 62.12 87 ALA A O 1
ATOM 679 N N . PRO A 1 88 ? -13.151 6.526 5.685 1.00 59.19 88 PRO A N 1
ATOM 680 C CA . PRO A 1 88 ? -13.249 7.965 5.498 1.00 59.19 88 PRO A CA 1
ATOM 681 C C . PRO A 1 88 ? -11.934 8.480 4.899 1.00 59.19 88 PRO A C 1
ATOM 683 O O . PRO A 1 88 ? -10.841 8.096 5.309 1.00 59.19 88 PRO A O 1
ATOM 686 N N . GLY A 1 89 ? -12.037 9.276 3.836 1.00 63.41 89 GLY A N 1
ATOM 687 C CA . GLY A 1 89 ? -10.882 9.892 3.179 1.00 63.41 89 GLY A CA 1
ATOM 688 C C . GLY A 1 89 ? -10.216 9.089 2.0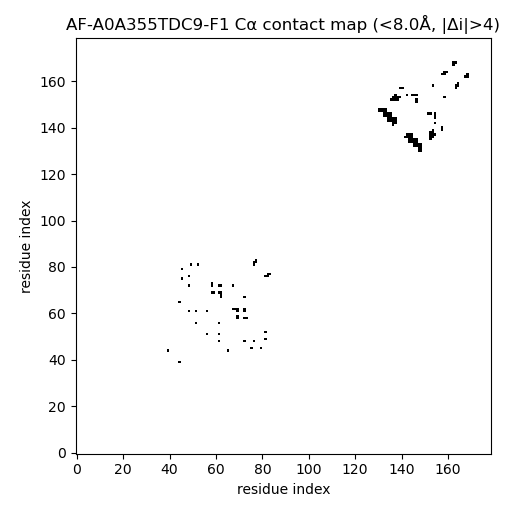55 1.00 63.41 89 GLY A C 1
ATOM 689 O O . GLY A 1 89 ? -9.438 9.671 1.294 1.00 63.41 89 GLY A O 1
ATOM 690 N N . ARG A 1 90 ? -10.545 7.806 1.828 1.00 63.09 90 ARG A N 1
ATOM 691 C CA . ARG A 1 90 ? -10.110 7.154 0.578 1.00 63.09 90 ARG A CA 1
ATOM 692 C C . ARG A 1 90 ? -11.034 7.574 -0.561 1.00 63.09 90 ARG A C 1
ATOM 694 O O . ARG A 1 90 ? -12.086 6.973 -0.773 1.00 63.09 90 ARG A O 1
ATOM 701 N N . LYS A 1 91 ? -10.615 8.589 -1.331 1.00 60.25 91 LYS A N 1
ATOM 702 C CA . LYS A 1 91 ? -11.188 8.856 -2.661 1.00 60.25 91 LYS A CA 1
ATOM 703 C C . LYS A 1 91 ? -11.218 7.523 -3.407 1.00 60.25 91 LYS A C 1
ATOM 705 O O . LYS A 1 91 ? -10.184 6.854 -3.464 1.00 60.25 91 LYS A O 1
ATOM 710 N N . ARG A 1 92 ? -12.395 7.108 -3.904 1.00 62.38 92 ARG A N 1
ATOM 711 C CA . ARG A 1 92 ? -12.535 5.896 -4.729 1.00 62.38 92 ARG A CA 1
ATOM 712 C C . ARG A 1 92 ? -11.381 5.902 -5.723 1.00 62.38 92 ARG A C 1
ATOM 714 O O . ARG A 1 92 ? -11.239 6.867 -6.470 1.00 62.38 92 ARG A O 1
ATOM 721 N N . GLY A 1 93 ? -10.529 4.878 -5.654 1.00 59.66 93 GLY A N 1
ATOM 722 C CA . GLY A 1 93 ? -9.424 4.736 -6.590 1.00 59.66 93 GLY A CA 1
ATOM 723 C C . GLY A 1 93 ? -9.995 4.874 -7.991 1.00 59.66 93 GLY A C 1
ATOM 724 O O . GLY A 1 93 ? -10.968 4.194 -8.317 1.00 59.66 93 GLY A O 1
ATOM 725 N N . TYR A 1 94 ? -9.448 5.821 -8.748 1.00 62.34 94 TYR A N 1
ATOM 726 C CA . TYR A 1 94 ? -9.823 6.098 -10.124 1.00 62.34 94 TYR A CA 1
ATOM 727 C C . TYR A 1 94 ? -9.882 4.769 -10.878 1.00 62.34 94 TYR A C 1
ATOM 729 O O . TYR A 1 94 ? -8.857 4.090 -11.030 1.00 62.34 94 TYR A O 1
ATOM 737 N N . LYS A 1 95 ? -11.088 4.334 -11.261 1.00 61.16 95 LYS A N 1
ATOM 738 C CA . LYS A 1 95 ? -11.207 3.110 -12.047 1.00 61.16 95 LYS A CA 1
ATOM 739 C C . LYS A 1 95 ? -10.596 3.429 -13.401 1.00 61.16 95 LYS A C 1
ATOM 741 O O . LYS A 1 95 ? -10.790 4.511 -13.937 1.00 61.16 95 LYS A O 1
ATOM 746 N N . ARG A 1 96 ? -9.884 2.476 -13.999 1.00 55.06 96 ARG A N 1
ATOM 747 C CA . ARG A 1 96 ? -9.293 2.634 -15.341 1.00 55.06 96 ARG A CA 1
ATOM 748 C C . ARG A 1 96 ? -10.330 3.020 -16.418 1.00 55.06 96 ARG A C 1
ATOM 750 O O . ARG A 1 96 ? -9.948 3.492 -17.480 1.00 55.06 96 ARG A O 1
ATOM 757 N N . THR A 1 97 ? -11.615 2.800 -16.133 1.00 61.72 97 THR A N 1
ATOM 758 C CA . THR A 1 97 ? -12.780 3.153 -16.955 1.00 61.72 97 THR A CA 1
ATOM 759 C C . THR A 1 97 ? -13.285 4.581 -16.752 1.00 61.72 97 THR A C 1
ATOM 761 O O . THR A 1 97 ? -14.055 5.061 -17.575 1.00 61.72 97 THR A O 1
ATOM 764 N N . ASP A 1 98 ? -12.896 5.262 -15.674 1.00 61.44 98 ASP A N 1
ATOM 765 C CA . ASP A 1 98 ? -13.223 6.672 -15.494 1.00 61.44 98 ASP A CA 1
ATOM 766 C C . ASP A 1 98 ? -12.389 7.441 -16.522 1.00 61.44 98 ASP A C 1
ATOM 768 O O . ASP A 1 98 ? -11.168 7.429 -16.469 1.00 61.44 98 ASP A O 1
ATOM 772 N N . THR A 1 99 ? -12.990 8.065 -17.530 1.00 60.59 99 THR A N 1
ATOM 773 C CA . THR A 1 99 ? -12.231 8.844 -18.523 1.00 60.59 99 THR A CA 1
ATOM 774 C C . THR A 1 99 ? -11.445 9.960 -17.826 1.00 60.59 99 THR A C 1
ATOM 776 O O . THR A 1 99 ? -12.028 10.685 -17.011 1.00 60.59 99 THR A O 1
ATOM 779 N N . PRO A 1 100 ? -10.141 10.144 -18.102 1.00 57.25 100 PRO A N 1
ATOM 780 C CA . PRO A 1 100 ? -9.368 11.163 -17.413 1.00 57.25 100 PRO A CA 1
ATOM 781 C C . PRO A 1 100 ? -9.922 12.531 -17.794 1.00 57.25 100 PRO A C 1
ATOM 783 O O . PRO A 1 100 ? -9.978 12.893 -18.969 1.00 57.25 100 PRO A O 1
ATOM 786 N N . ARG A 1 101 ? -10.262 13.334 -16.781 1.00 54.72 101 ARG A N 1
ATOM 787 C CA . ARG A 1 101 ? -10.712 14.735 -16.908 1.00 54.72 101 ARG A CA 1
ATOM 788 C C . ARG A 1 101 ? -9.775 15.603 -17.774 1.00 54.72 101 ARG A C 1
ATOM 790 O O . ARG A 1 101 ? -10.175 16.664 -18.239 1.00 54.72 101 ARG A O 1
ATOM 797 N N . ARG A 1 102 ? -8.547 15.135 -18.036 1.00 52.56 102 ARG A N 1
ATOM 798 C CA . ARG A 1 102 ? -7.541 15.757 -18.909 1.00 52.56 102 ARG A CA 1
ATOM 799 C C . ARG A 1 102 ? -7.949 15.831 -20.390 1.00 52.56 102 ARG A C 1
ATOM 801 O O . ARG A 1 102 ? -7.404 16.667 -21.099 1.00 52.56 102 ARG A O 1
ATOM 808 N N . ALA A 1 103 ? -8.921 15.038 -20.848 1.00 53.22 103 ALA A N 1
ATOM 809 C CA . ALA A 1 103 ? -9.387 15.090 -22.238 1.00 53.22 103 ALA A CA 1
ATOM 810 C C . ALA A 1 103 ? -10.180 16.368 -22.592 1.00 53.22 103 ALA A C 1
ATOM 812 O O . ALA A 1 103 ? -10.351 16.662 -23.769 1.00 53.22 103 ALA A O 1
ATOM 813 N N . ARG A 1 104 ? -10.641 17.156 -21.607 1.00 54.94 104 ARG A N 1
ATOM 814 C CA . ARG A 1 104 ? -11.465 18.353 -21.867 1.00 54.94 104 ARG A CA 1
ATOM 815 C C . ARG A 1 104 ? -10.688 19.656 -22.103 1.00 54.94 104 ARG A C 1
ATOM 817 O O . ARG A 1 104 ? -11.282 20.597 -22.607 1.00 54.94 104 ARG A O 1
ATOM 824 N N . ASN A 1 105 ? -9.385 19.713 -21.803 1.00 54.78 105 ASN A N 1
ATOM 825 C CA . ASN A 1 105 ? -8.610 20.968 -21.853 1.00 54.78 105 ASN A CA 1
ATOM 826 C C . ASN A 1 105 ? -7.578 21.063 -22.996 1.00 54.78 105 ASN A C 1
ATOM 828 O O . ASN A 1 105 ? -6.788 22.000 -23.005 1.00 54.78 105 ASN A O 1
ATOM 832 N N . MET A 1 106 ? -7.560 20.139 -23.966 1.00 52.34 106 MET A N 1
ATOM 833 C CA . MET A 1 106 ? -6.645 20.227 -25.127 1.00 52.34 106 MET A CA 1
ATOM 834 C C . MET A 1 106 ? -7.302 20.747 -26.417 1.00 52.34 106 MET A C 1
ATOM 836 O O . MET A 1 106 ? -6.641 20.824 -27.447 1.00 52.34 106 MET A O 1
ATOM 840 N N . SER A 1 107 ? -8.575 21.147 -26.379 1.00 52.31 107 SER A N 1
ATOM 841 C CA . SER A 1 107 ? -9.320 21.562 -27.580 1.00 52.31 107 SER A CA 1
ATOM 842 C C . SER A 1 107 ? -9.287 23.070 -27.874 1.00 52.31 107 SER A C 1
ATOM 844 O O . SER A 1 107 ? -9.835 23.485 -28.889 1.00 52.31 107 SER A O 1
ATOM 846 N N . SER A 1 108 ? -8.665 23.902 -27.029 1.00 54.25 108 SER A N 1
ATOM 847 C CA . SER A 1 108 ? -8.785 25.3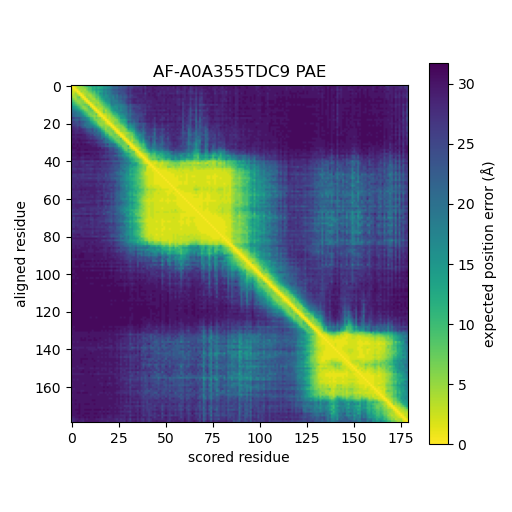71 -27.116 1.00 54.25 108 SER A CA 1
ATOM 848 C C . SER A 1 108 ? -7.510 26.139 -27.496 1.00 54.25 108 SER A C 1
ATOM 850 O O . SER A 1 108 ? -7.561 27.362 -27.555 1.00 54.25 108 SER A O 1
ATOM 852 N N . SER A 1 109 ? -6.386 25.479 -27.811 1.00 53.34 109 SER A N 1
ATOM 853 C CA . SER A 1 109 ? -5.133 26.186 -28.171 1.00 53.34 109 SER A CA 1
ATOM 854 C C . SER A 1 109 ? -4.524 25.834 -29.530 1.00 53.34 109 SER A C 1
ATOM 856 O O . SER A 1 109 ? -3.387 26.210 -29.794 1.00 53.34 109 SER A O 1
ATOM 858 N N . VAL A 1 110 ? -5.258 25.185 -30.439 1.00 53.56 110 VAL A N 1
ATOM 859 C CA . VAL A 1 110 ? -4.760 24.938 -31.807 1.00 53.56 110 VAL A CA 1
ATOM 860 C C . VAL A 1 110 ? -5.623 25.657 -32.840 1.00 53.56 110 VAL A C 1
ATOM 862 O O . VAL A 1 110 ? -6.339 25.034 -33.616 1.00 53.56 110 VAL A O 1
ATOM 865 N N . ARG A 1 111 ? -5.548 26.991 -32.865 1.00 54.50 111 ARG A N 1
ATOM 866 C CA . ARG A 1 111 ? -5.835 27.791 -34.068 1.00 54.50 111 ARG A CA 1
ATOM 867 C C . ARG A 1 111 ? -4.908 29.000 -34.116 1.00 54.50 111 ARG A C 1
ATOM 869 O O . ARG A 1 111 ? -5.213 30.020 -33.519 1.00 54.50 111 ARG A O 1
ATOM 876 N N . ALA A 1 112 ? -3.784 28.839 -34.813 1.00 51.88 112 ALA A N 1
ATOM 877 C CA . ALA A 1 112 ? -3.194 29.824 -35.728 1.00 51.88 112 ALA A CA 1
ATOM 878 C C . ALA A 1 112 ? -1.786 29.360 -36.144 1.00 51.88 112 ALA A C 1
ATOM 880 O O . ALA A 1 112 ? -0.789 29.694 -35.510 1.00 51.88 112 ALA A O 1
ATOM 881 N N . ARG A 1 113 ? -1.687 28.603 -37.240 1.00 48.47 113 ARG A N 1
ATOM 882 C CA . ARG A 1 113 ? -0.464 28.572 -38.051 1.00 48.47 113 ARG A CA 1
ATOM 883 C C . ARG A 1 113 ? -0.864 28.717 -39.514 1.00 48.47 113 ARG A C 1
ATOM 885 O O . ARG A 1 113 ? -1.579 27.877 -40.048 1.00 48.47 113 ARG A O 1
ATOM 892 N N . ALA A 1 114 ? -0.449 29.833 -40.105 1.00 44.91 114 ALA A N 1
ATOM 893 C CA . ALA A 1 114 ? -0.546 30.112 -41.532 1.00 44.91 114 ALA A CA 1
ATOM 894 C C . ALA A 1 114 ? 0.434 29.222 -42.335 1.00 44.91 114 ALA A C 1
ATOM 896 O O . ALA A 1 114 ? 1.398 28.715 -41.753 1.00 44.91 114 ALA A O 1
ATOM 897 N N . PRO A 1 115 ? 0.215 29.033 -43.652 1.00 68.06 115 PRO A N 1
ATOM 898 C CA . PRO A 1 115 ? 1.027 28.159 -44.495 1.00 68.06 115 PRO A CA 1
ATOM 899 C C . PRO A 1 115 ? 2.166 28.923 -45.186 1.00 68.06 115 PRO A C 1
ATOM 901 O O . PRO A 1 115 ? 2.024 30.120 -45.431 1.00 68.06 115 PRO A O 1
ATOM 904 N N . ARG A 1 116 ? 3.252 28.211 -45.531 1.00 48.25 116 ARG A N 1
ATOM 905 C CA . ARG A 1 116 ? 4.261 28.474 -46.596 1.00 48.25 116 ARG A CA 1
ATOM 906 C C . ARG A 1 116 ? 5.495 27.598 -46.296 1.00 48.25 116 ARG A C 1
ATOM 908 O O . ARG A 1 116 ? 5.857 27.489 -45.135 1.00 48.25 116 ARG A O 1
ATOM 915 N N . THR A 1 117 ? 6.207 26.933 -47.200 1.00 44.38 117 THR A N 1
ATOM 916 C CA . THR A 1 117 ? 6.158 26.713 -48.654 1.00 44.38 117 THR A CA 1
ATOM 917 C C . THR A 1 117 ? 7.135 25.555 -48.940 1.00 44.38 117 THR A C 1
ATOM 919 O O . THR A 1 117 ? 8.131 25.411 -48.240 1.00 44.38 117 THR A O 1
ATOM 922 N N . SER A 1 118 ? 6.802 24.754 -49.953 1.00 60.19 118 SER A N 1
ATOM 923 C CA . SER A 1 118 ? 7.598 23.804 -50.759 1.00 60.19 118 SER A CA 1
ATOM 924 C C . SER A 1 118 ? 9.137 23.842 -50.700 1.00 60.19 118 SER A C 1
ATOM 926 O O . SER A 1 118 ? 9.676 24.929 -50.857 1.00 60.19 118 SER A O 1
ATOM 928 N N . VAL A 1 119 ? 9.799 22.666 -50.691 1.00 49.06 119 VAL A N 1
ATOM 929 C CA . VAL A 1 119 ? 10.790 22.192 -51.703 1.00 49.06 119 VAL A CA 1
ATOM 930 C C . VAL A 1 119 ? 11.004 20.659 -51.569 1.00 49.06 119 VAL A C 1
ATOM 932 O O . VAL A 1 119 ? 11.458 20.176 -50.542 1.00 49.06 119 VAL A O 1
ATOM 935 N N . ALA A 1 120 ? 10.610 19.948 -52.635 1.00 44.66 120 ALA A N 1
ATOM 936 C CA . ALA A 1 120 ? 11.195 18.786 -53.335 1.00 44.66 120 ALA A CA 1
ATOM 937 C C . ALA A 1 120 ? 11.895 17.580 -52.637 1.00 44.66 120 ALA A C 1
ATOM 939 O O . ALA A 1 120 ? 12.921 17.738 -51.993 1.00 44.66 120 ALA A O 1
ATOM 940 N N . GLN A 1 121 ? 11.414 16.381 -53.043 1.00 46.03 121 GLN A N 1
ATOM 941 C CA . GLN A 1 121 ? 12.143 15.141 -53.432 1.00 46.03 121 GLN A CA 1
ATOM 942 C C . GLN A 1 121 ? 12.905 14.383 -52.317 1.00 46.03 121 GLN A C 1
ATOM 944 O O . GLN A 1 121 ? 13.750 14.942 -51.645 1.00 46.03 121 GLN A O 1
ATOM 949 N N . GLY A 1 122 ? 12.728 13.088 -52.036 1.00 46.47 122 GLY A N 1
ATOM 950 C CA . GLY A 1 122 ? 12.178 11.967 -52.795 1.00 46.47 122 GLY A CA 1
ATOM 951 C C . GLY A 1 122 ? 13.135 10.768 -52.670 1.00 46.47 122 GLY A C 1
ATOM 952 O O . GLY A 1 122 ? 13.979 10.599 -53.538 1.00 46.47 122 GLY A O 1
ATOM 953 N N . VAL A 1 123 ? 13.009 9.950 -51.614 1.00 47.59 123 VAL A N 1
ATOM 954 C CA . VAL A 1 123 ? 13.466 8.545 -51.586 1.00 47.59 123 VAL A CA 1
ATOM 955 C C . VAL A 1 123 ? 12.457 7.693 -50.812 1.00 47.59 123 VAL A C 1
ATOM 957 O O . VAL A 1 123 ? 12.009 8.069 -49.734 1.00 47.59 123 VAL A O 1
ATOM 960 N N . ALA A 1 124 ? 12.078 6.594 -51.462 1.00 45.59 124 ALA A N 1
ATOM 961 C CA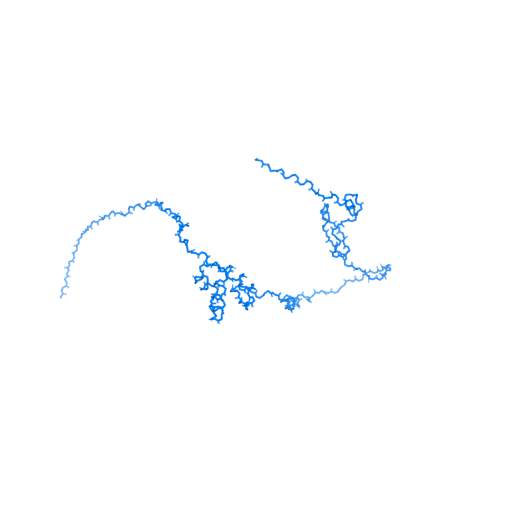 . ALA A 1 124 ? 11.194 5.498 -51.082 1.00 45.59 124 ALA A CA 1
ATOM 962 C C . ALA A 1 124 ? 10.746 5.420 -49.609 1.00 45.59 124 ALA A C 1
ATOM 964 O O . ALA A 1 124 ? 11.505 5.045 -48.716 1.00 45.59 124 ALA A O 1
ATOM 965 N N . ALA A 1 125 ? 9.459 5.698 -49.406 1.00 47.97 125 ALA A N 1
ATOM 966 C CA . ALA A 1 125 ? 8.693 5.235 -48.263 1.00 47.97 125 ALA A CA 1
ATOM 967 C C . ALA A 1 125 ? 8.363 3.749 -48.474 1.00 47.97 125 ALA A C 1
ATOM 969 O O . ALA A 1 125 ? 7.412 3.417 -49.178 1.00 47.97 125 ALA A O 1
ATOM 970 N N . GLU A 1 126 ? 9.179 2.876 -47.889 1.00 55.69 126 GLU A N 1
ATOM 971 C CA . GLU A 1 126 ? 8.815 1.484 -47.620 1.00 55.69 126 GLU A CA 1
ATOM 972 C C . GLU A 1 126 ? 8.085 1.425 -46.264 1.00 55.69 126 GLU A C 1
ATOM 974 O O . GLU A 1 126 ? 8.435 2.128 -45.315 1.00 55.69 126 GLU A O 1
ATOM 979 N N . GLU A 1 127 ? 7.026 0.622 -46.229 1.00 57.19 127 GLU A N 1
ATOM 980 C CA . GLU A 1 127 ? 5.937 0.542 -45.249 1.00 57.19 127 GLU A CA 1
ATOM 981 C C . GLU A 1 127 ? 6.286 0.623 -43.749 1.00 57.19 127 GLU A C 1
ATOM 983 O O . GLU A 1 127 ? 7.090 -0.132 -43.199 1.00 57.19 127 GLU A O 1
ATOM 988 N N . GLU A 1 128 ? 5.514 1.467 -43.057 1.00 59.06 128 GLU A N 1
ATOM 989 C CA . GLU A 1 128 ? 5.421 1.582 -41.604 1.00 59.06 128 GLU A CA 1
ATOM 990 C C . GLU A 1 128 ? 4.991 0.272 -40.915 1.00 59.06 128 GLU A C 1
ATOM 992 O O . GLU A 1 128 ? 3.810 -0.078 -40.847 1.00 59.06 128 GLU A O 1
ATOM 997 N N . LYS A 1 129 ? 5.942 -0.397 -40.260 1.00 55.62 129 LYS A N 1
ATOM 998 C CA . LYS A 1 129 ? 5.684 -1.227 -39.069 1.00 55.62 129 LYS A CA 1
ATOM 999 C C . LYS A 1 129 ? 6.714 -0.924 -37.985 1.00 55.62 129 LYS A C 1
ATOM 1001 O O . LYS A 1 129 ? 7.369 -1.818 -37.453 1.00 55.62 129 LYS A O 1
ATOM 1006 N N . ASP A 1 130 ? 6.829 0.350 -37.617 1.00 58.03 130 ASP A N 1
ATOM 1007 C CA . ASP A 1 130 ? 7.594 0.780 -36.445 1.00 58.03 130 ASP A CA 1
ATOM 1008 C C . ASP A 1 130 ? 6.877 0.360 -35.159 1.00 58.03 130 ASP A C 1
ATOM 1010 O O . ASP A 1 130 ? 6.168 1.111 -34.481 1.00 58.03 130 ASP A O 1
ATOM 1014 N N . LEU A 1 131 ? 7.061 -0.911 -34.810 1.00 64.94 131 LEU A N 1
ATOM 1015 C CA . LEU A 1 131 ? 6.606 -1.498 -33.564 1.00 64.94 131 LEU A CA 1
ATOM 1016 C C . LEU A 1 131 ? 7.420 -0.918 -32.397 1.00 64.94 131 LEU A C 1
ATOM 1018 O O . LEU A 1 131 ? 8.365 -1.516 -31.887 1.00 64.94 131 LEU A O 1
ATOM 1022 N N . ASN A 1 132 ? 6.966 0.234 -31.907 1.00 75.44 132 ASN A N 1
ATOM 1023 C CA . ASN A 1 132 ? 7.110 0.659 -30.515 1.00 75.44 132 ASN A CA 1
ATOM 1024 C C . ASN A 1 132 ? 8.568 0.777 -30.026 1.00 75.44 132 ASN A C 1
ATOM 1026 O O . ASN A 1 132 ? 8.935 0.252 -28.963 1.00 75.44 132 ASN A O 1
ATOM 1030 N N . VAL A 1 133 ? 9.401 1.472 -30.806 1.00 86.00 133 VAL A N 1
ATOM 1031 C CA . VAL A 1 133 ? 10.760 1.832 -30.394 1.00 86.00 133 VAL A CA 1
ATOM 1032 C C . VAL A 1 133 ? 10.681 2.961 -29.367 1.00 86.00 133 VAL A C 1
ATOM 1034 O O . VAL A 1 133 ? 10.245 4.069 -29.663 1.00 86.00 133 VAL A O 1
ATOM 1037 N N . THR A 1 134 ? 11.083 2.682 -28.127 1.00 90.31 134 THR A N 1
ATOM 1038 C CA . THR A 1 134 ? 11.102 3.679 -27.040 1.00 90.31 134 THR A CA 1
ATOM 1039 C C . THR A 1 134 ? 12.501 3.799 -26.451 1.00 90.31 134 THR A C 1
ATOM 1041 O O . THR A 1 134 ? 13.171 2.788 -26.226 1.00 90.31 134 THR A O 1
ATOM 1044 N N . ALA A 1 135 ? 12.947 5.030 -26.183 1.00 93.50 135 ALA A N 1
ATOM 1045 C CA . ALA A 1 135 ? 14.208 5.283 -25.490 1.00 93.50 135 ALA A CA 1
ATOM 1046 C C . ALA A 1 135 ? 14.097 4.866 -24.014 1.00 93.50 135 ALA A C 1
ATOM 1048 O O . ALA A 1 135 ? 13.161 5.264 -23.315 1.00 93.50 135 ALA A O 1
ATOM 1049 N N . ARG A 1 136 ? 15.044 4.054 -23.536 1.00 94.50 136 ARG A N 1
ATOM 1050 C CA . ARG A 1 136 ? 15.076 3.520 -22.164 1.00 94.50 136 ARG A CA 1
ATOM 1051 C C . ARG A 1 136 ? 16.491 3.503 -21.606 1.00 94.50 136 ARG A C 1
ATOM 1053 O O . ARG A 1 136 ? 17.459 3.662 -22.338 1.00 94.50 136 ARG A O 1
ATOM 1060 N N . VAL A 1 137 ? 16.592 3.292 -20.298 1.00 96.19 137 VAL A N 1
ATOM 1061 C CA . VAL A 1 137 ? 17.853 3.103 -19.574 1.00 96.19 137 VAL A CA 1
ATOM 1062 C C . VAL A 1 137 ? 18.112 1.603 -19.408 1.00 96.19 137 VAL A C 1
ATOM 1064 O O . VAL A 1 137 ? 17.208 0.867 -19.012 1.00 96.19 137 VAL A O 1
ATOM 1067 N N . CYS A 1 138 ? 19.322 1.150 -19.742 1.00 95.12 138 CYS A N 1
ATOM 1068 C CA . CYS A 1 138 ? 19.757 -0.236 -19.559 1.00 95.12 138 CYS A CA 1
ATOM 1069 C C . CYS A 1 138 ? 19.880 -0.578 -18.070 1.00 95.12 138 CYS A C 1
ATOM 1071 O O . CYS A 1 138 ? 20.515 0.166 -17.333 1.00 95.12 138 CYS A O 1
ATOM 1073 N N . LEU A 1 139 ? 19.339 -1.717 -17.633 1.00 93.56 139 LEU A N 1
ATOM 1074 C CA . LEU A 1 139 ? 19.419 -2.138 -16.226 1.00 93.56 139 LEU A CA 1
ATOM 1075 C C . LEU A 1 139 ? 20.800 -2.650 -15.785 1.00 93.56 139 LEU A C 1
ATOM 1077 O O . LEU A 1 139 ? 21.039 -2.725 -14.589 1.00 93.56 139 LEU A O 1
ATOM 1081 N N . MET A 1 140 ? 21.699 -2.981 -16.719 1.00 91.75 140 MET A N 1
ATOM 1082 C CA . MET A 1 140 ? 23.065 -3.409 -16.382 1.00 91.75 140 MET A CA 1
ATOM 1083 C C . MET A 1 140 ? 24.046 -2.235 -16.350 1.00 91.75 140 MET A C 1
ATOM 1085 O O . MET A 1 140 ? 24.745 -2.040 -15.368 1.00 91.75 140 MET A O 1
ATOM 1089 N N . CYS A 1 141 ? 24.096 -1.430 -17.419 1.00 94.00 141 CYS A N 1
ATOM 1090 C CA . CYS A 1 141 ? 25.106 -0.373 -17.568 1.00 94.00 141 CYS A CA 1
ATOM 1091 C C . CYS A 1 141 ? 24.570 1.056 -17.411 1.00 94.00 141 CYS A C 1
ATOM 1093 O O . CYS A 1 141 ? 25.329 2.006 -17.583 1.00 94.00 141 CYS A O 1
ATOM 1095 N N . LEU A 1 142 ? 23.263 1.228 -17.171 1.00 94.81 142 LEU A N 1
ATOM 1096 C CA . LEU A 1 142 ? 22.587 2.523 -16.994 1.00 94.81 142 LEU A CA 1
ATOM 1097 C C . LEU A 1 142 ? 22.690 3.500 -18.186 1.00 94.81 142 LEU A C 1
ATOM 1099 O O . LEU A 1 142 ? 22.269 4.654 -18.096 1.00 94.81 142 LEU A O 1
ATOM 1103 N N . LYS A 1 143 ? 23.178 3.045 -19.347 1.00 96.12 143 LYS A N 1
ATOM 1104 C CA . LYS A 1 143 ? 23.216 3.842 -20.583 1.00 96.12 143 LYS A CA 1
ATOM 1105 C C . LYS A 1 143 ? 21.843 3.893 -21.257 1.00 96.12 143 LYS A C 1
ATOM 1107 O O . LYS A 1 143 ? 21.060 2.942 -21.185 1.00 96.12 143 LYS A O 1
ATOM 1112 N N . LYS A 1 144 ? 21.559 5.004 -21.943 1.00 96.50 144 LYS A N 1
ATOM 1113 C CA . LYS A 1 144 ? 20.343 5.169 -22.753 1.00 96.50 144 LYS A CA 1
ATOM 1114 C C . LYS A 1 144 ? 20.461 4.367 -24.052 1.00 96.50 144 LYS A C 1
ATOM 1116 O O . LYS A 1 144 ? 21.498 4.417 -24.704 1.00 96.50 144 LYS A O 1
ATOM 1121 N N . PHE A 1 145 ? 19.406 3.652 -24.433 1.00 96.00 145 PHE A N 1
ATOM 1122 C CA . PHE A 1 145 ? 19.340 2.902 -25.689 1.00 96.00 145 PHE A CA 1
ATOM 1123 C C . PHE A 1 145 ? 17.905 2.844 -26.232 1.00 96.00 145 PHE A C 1
ATOM 1125 O O . PHE A 1 145 ? 16.937 3.060 -25.497 1.00 96.00 145 PHE A O 1
ATOM 1132 N N . GLN A 1 146 ? 17.765 2.564 -27.527 1.00 95.06 146 GLN A N 1
ATOM 1133 C CA . GLN A 1 146 ? 16.469 2.335 -28.162 1.00 95.06 146 GLN A CA 1
ATOM 1134 C C . GLN A 1 146 ? 16.026 0.887 -27.930 1.00 95.06 146 GLN A C 1
ATOM 1136 O O . GLN A 1 146 ? 16.741 -0.054 -28.265 1.00 95.06 146 GLN A O 1
ATOM 1141 N N . SER A 1 147 ? 14.848 0.706 -27.335 1.00 92.38 147 SER A N 1
ATOM 1142 C CA . SER A 1 147 ? 14.284 -0.612 -27.039 1.00 92.38 147 SER A CA 1
ATOM 1143 C C . SER A 1 147 ? 13.074 -0.895 -27.918 1.00 92.38 147 SER A C 1
ATOM 1145 O O . SER A 1 147 ? 12.183 -0.054 -28.032 1.00 92.38 147 SER A O 1
ATOM 1147 N N . GLN A 1 148 ? 13.022 -2.093 -28.497 1.00 90.25 148 GLN A N 1
ATOM 1148 C CA . GLN A 1 148 ? 11.841 -2.584 -29.201 1.00 90.25 148 GLN A CA 1
ATOM 1149 C C . GLN A 1 148 ? 10.895 -3.237 -28.186 1.00 90.25 148 GLN A C 1
ATOM 1151 O O . GLN A 1 148 ? 11.199 -4.292 -27.628 1.00 90.25 148 GLN A O 1
ATOM 1156 N N . GLY A 1 149 ? 9.758 -2.607 -27.896 1.00 84.88 149 GLY A N 1
ATOM 1157 C CA . GLY A 1 149 ? 8.751 -3.169 -26.993 1.00 84.88 149 GLY A CA 1
ATOM 1158 C C . GLY A 1 149 ? 9.046 -3.038 -25.488 1.00 84.88 149 GLY A C 1
ATOM 1159 O O . GLY A 1 149 ? 10.062 -2.514 -25.036 1.00 84.88 149 GLY A O 1
ATOM 1160 N N . ARG A 1 150 ? 8.090 -3.483 -24.659 1.00 85.44 150 ARG A N 1
ATOM 1161 C CA . ARG A 1 150 ? 8.072 -3.193 -23.209 1.00 85.44 150 ARG A CA 1
ATOM 1162 C C . ARG A 1 1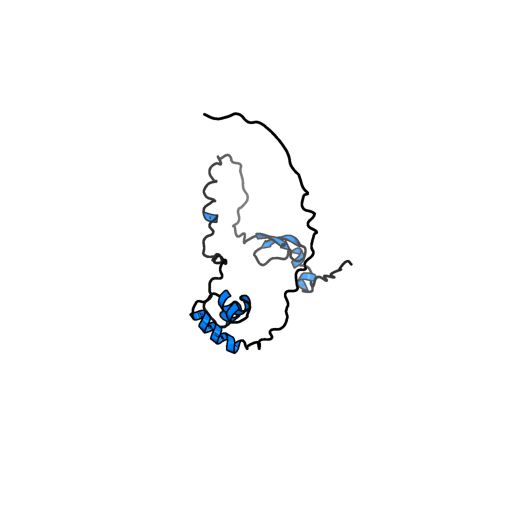50 ? 9.064 -4.003 -22.373 1.00 85.44 150 ARG A C 1
ATOM 1164 O O . ARG A 1 150 ? 9.433 -3.535 -21.293 1.00 85.44 150 ARG A O 1
ATOM 1171 N N . HIS A 1 151 ? 9.463 -5.175 -22.860 1.00 87.56 151 HIS A N 1
ATOM 1172 C CA . HIS A 1 151 ? 10.248 -6.167 -22.118 1.00 87.56 151 HIS A CA 1
ATOM 1173 C C . HIS A 1 151 ? 11.761 -6.050 -22.356 1.00 87.56 151 HIS A C 1
ATOM 1175 O O . HIS A 1 151 ? 12.547 -6.560 -21.564 1.00 87.56 151 HIS A O 1
ATOM 1181 N N . ASN A 1 152 ? 12.191 -5.312 -23.382 1.00 90.75 152 ASN A N 1
ATOM 1182 C CA . ASN A 1 152 ? 13.607 -5.090 -23.664 1.00 90.75 152 ASN A CA 1
ATOM 1183 C C . ASN A 1 152 ? 14.164 -3.966 -22.773 1.00 90.75 152 ASN A C 1
ATOM 1185 O O . ASN A 1 152 ? 14.111 -2.788 -23.123 1.00 90.75 152 ASN A O 1
ATOM 1189 N N . ARG A 1 153 ? 14.671 -4.329 -21.585 1.00 94.44 153 ARG A N 1
ATOM 1190 C CA . ARG A 1 153 ? 15.283 -3.391 -20.616 1.00 94.44 153 ARG A CA 1
ATOM 1191 C C . ARG A 1 153 ? 16.815 -3.449 -20.543 1.00 94.44 153 ARG A C 1
ATOM 1193 O O . ARG A 1 153 ? 17.409 -2.758 -19.721 1.00 94.44 153 ARG A O 1
ATOM 1200 N N . ILE A 1 154 ? 17.451 -4.242 -21.402 1.00 94.62 154 ILE A N 1
ATOM 1201 C CA . ILE A 1 154 ? 18.909 -4.399 -21.469 1.00 94.62 154 ILE A CA 1
ATOM 1202 C C . ILE A 1 154 ? 19.364 -4.032 -22.880 1.00 94.62 154 ILE A C 1
ATOM 1204 O O . ILE A 1 154 ? 18.734 -4.442 -23.856 1.00 94.62 154 ILE A O 1
ATOM 1208 N N . CYS A 1 155 ? 20.414 -3.214 -22.983 1.00 95.12 155 CYS A N 1
ATOM 1209 C CA . CYS A 1 155 ? 20.919 -2.758 -24.273 1.00 95.12 155 CYS A CA 1
ATOM 1210 C C . CYS A 1 155 ? 21.583 -3.904 -25.055 1.00 95.12 155 CYS A C 1
ATOM 1212 O O . CYS A 1 155 ? 22.061 -4.855 -24.435 1.00 95.12 155 CYS A O 1
ATOM 1214 N N . PRO A 1 156 ? 21.671 -3.816 -26.396 1.00 93.75 156 PRO A N 1
ATOM 1215 C CA . PRO A 1 156 ? 22.286 -4.862 -27.217 1.00 93.75 156 PRO A CA 1
ATOM 1216 C C . PRO A 1 156 ? 23.712 -5.225 -26.781 1.00 93.75 156 PRO A C 1
ATOM 1218 O O . PRO A 1 156 ? 24.048 -6.402 -26.720 1.00 93.75 156 PRO A O 1
ATOM 1221 N N . SER A 1 157 ? 24.518 -4.231 -26.388 1.00 94.31 157 SER A N 1
ATOM 1222 C CA . SER A 1 157 ? 25.893 -4.443 -25.917 1.00 94.31 157 SER A CA 1
ATOM 1223 C C . SER A 1 157 ? 25.964 -5.282 -24.639 1.00 94.31 157 SER A C 1
ATOM 1225 O O . SER A 1 157 ? 26.804 -6.164 -24.537 1.00 94.31 157 SER A O 1
ATOM 1227 N N . CYS A 1 158 ? 25.073 -5.035 -23.672 1.00 93.62 158 CYS A N 1
ATOM 1228 C CA . CYS A 1 158 ? 25.008 -5.829 -22.442 1.00 93.62 158 CYS A CA 1
ATOM 1229 C C . CYS A 1 158 ? 24.324 -7.177 -22.671 1.00 93.62 158 CYS A C 1
ATOM 1231 O O . CYS A 1 158 ? 24.687 -8.157 -22.045 1.00 93.62 158 CYS A O 1
ATOM 1233 N N . LYS A 1 159 ? 23.358 -7.254 -23.590 1.00 92.44 159 LYS A N 1
ATOM 1234 C CA . LYS A 1 159 ? 22.661 -8.505 -23.905 1.00 92.44 159 LYS A CA 1
ATOM 1235 C C . LYS A 1 159 ? 23.593 -9.548 -24.538 1.00 92.44 159 LYS A C 1
ATOM 1237 O O . LYS A 1 159 ? 23.347 -10.736 -24.395 1.00 92.44 159 LYS A O 1
ATOM 1242 N N . GLY A 1 160 ? 24.638 -9.106 -25.237 1.00 91.56 160 GLY A N 1
ATOM 1243 C CA . GLY A 1 160 ? 25.668 -9.980 -25.800 1.00 91.56 160 GLY A CA 1
ATOM 1244 C C . GLY A 1 160 ? 26.845 -10.270 -24.865 1.00 91.56 160 GLY A C 1
ATOM 1245 O O . GLY A 1 160 ? 27.758 -10.981 -25.274 1.00 91.56 160 GLY A O 1
ATOM 1246 N N . SER A 1 161 ? 26.878 -9.716 -23.646 1.00 90.44 161 SER A N 1
ATOM 1247 C CA . SER A 1 161 ? 27.998 -9.968 -22.738 1.00 90.44 161 SER A CA 1
ATOM 1248 C C . SER A 1 161 ? 27.914 -11.369 -22.124 1.00 90.44 161 SER A C 1
ATOM 1250 O O . SER A 1 161 ? 26.830 -11.925 -21.909 1.00 90.44 161 SER A O 1
ATOM 1252 N N . ALA A 1 162 ? 29.082 -11.939 -21.814 1.00 87.56 162 ALA A N 1
ATOM 1253 C CA . ALA A 1 162 ? 29.172 -13.209 -21.099 1.00 87.56 162 ALA A CA 1
ATOM 1254 C C . ALA A 1 162 ? 28.483 -13.120 -19.730 1.00 87.56 162 ALA A C 1
ATOM 1256 O O . ALA A 1 162 ? 27.757 -14.035 -19.373 1.00 87.56 162 ALA A O 1
ATOM 1257 N N . GLU A 1 163 ? 28.623 -11.988 -19.031 1.00 85.81 163 GLU A N 1
ATOM 1258 C CA . GLU A 1 163 ? 27.992 -11.713 -17.730 1.00 85.81 163 GLU A CA 1
ATOM 1259 C C . GLU A 1 163 ? 26.463 -11.812 -17.762 1.00 85.81 163 GLU A C 1
ATOM 1261 O O . GLU A 1 163 ? 25.843 -12.297 -16.816 1.00 85.81 163 GLU A O 1
ATOM 1266 N N . TYR A 1 164 ? 25.838 -11.341 -18.846 1.00 87.19 164 TYR A N 1
ATOM 1267 C CA . TYR A 1 164 ? 24.394 -11.463 -19.013 1.00 87.19 164 TYR A CA 1
ATOM 1268 C C . TYR A 1 164 ? 23.989 -12.907 -19.322 1.00 87.19 164 TYR A C 1
ATOM 1270 O O . TYR A 1 164 ? 22.988 -13.400 -18.804 1.00 87.19 164 TYR A O 1
ATOM 1278 N N . SER A 1 165 ? 24.785 -13.591 -20.146 1.00 86.50 165 SER A N 1
ATOM 1279 C CA . SER A 1 165 ? 24.511 -14.961 -20.592 1.00 86.50 165 SER A CA 1
ATOM 1280 C C . SER A 1 165 ? 24.741 -16.003 -19.492 1.00 86.50 165 SER A C 1
ATOM 1282 O O . SER A 1 165 ? 24.043 -17.012 -19.452 1.00 86.50 165 SER A O 1
ATOM 1284 N N . SER A 1 166 ? 25.691 -15.762 -18.586 1.00 85.75 166 SER A N 1
ATOM 1285 C CA . SER A 1 166 ? 26.033 -16.657 -17.475 1.00 85.75 166 SER A CA 1
ATOM 1286 C C . SER A 1 166 ? 25.063 -16.564 -16.295 1.00 85.75 166 SER A C 1
ATOM 1288 O O . SER A 1 166 ? 25.126 -17.400 -15.397 1.00 85.75 166 SER A O 1
ATOM 1290 N N . GLY A 1 167 ? 24.201 -15.540 -16.248 1.00 78.50 167 GLY A N 1
ATOM 1291 C CA . GLY A 1 167 ? 23.326 -15.281 -15.100 1.00 78.50 167 GLY A CA 1
ATOM 1292 C C . GLY A 1 167 ? 24.082 -14.958 -13.804 1.00 78.50 167 GLY A C 1
ATOM 1293 O O . GLY A 1 167 ? 23.476 -14.932 -12.736 1.00 78.50 167 GLY A O 1
ATOM 1294 N N . SER A 1 168 ? 25.391 -14.700 -13.878 1.00 73.31 168 SER A N 1
ATOM 1295 C CA . SER A 1 168 ? 26.264 -14.516 -12.713 1.00 73.31 168 SER A CA 1
ATOM 1296 C C . SER A 1 168 ? 26.305 -13.075 -12.199 1.00 73.31 168 SER A C 1
ATOM 1298 O O . SER A 1 168 ? 27.157 -12.743 -11.381 1.00 73.31 168 SER A O 1
ATOM 1300 N N . SER A 1 169 ? 25.411 -12.194 -12.662 1.00 62.84 169 SER A N 1
ATOM 1301 C CA . SER A 1 169 ? 25.361 -10.804 -12.208 1.00 62.84 169 SER A CA 1
ATOM 1302 C C . SER A 1 169 ? 24.637 -10.682 -10.860 1.00 62.84 169 SER A C 1
ATOM 1304 O O . SER A 1 169 ? 23.582 -10.052 -10.758 1.00 62.84 169 SER A O 1
ATOM 1306 N N . THR A 1 170 ? 25.184 -11.270 -9.800 1.00 62.09 170 THR A N 1
ATOM 1307 C CA . THR A 1 170 ? 25.006 -10.663 -8.480 1.00 62.09 170 THR A CA 1
ATOM 1308 C C . THR A 1 170 ? 25.989 -9.501 -8.435 1.00 62.09 170 THR A C 1
ATOM 1310 O O . THR A 1 170 ? 27.193 -9.760 -8.421 1.00 62.09 170 THR A O 1
ATOM 1313 N N . PRO A 1 171 ? 25.544 -8.232 -8.501 1.00 64.38 171 PRO A N 1
ATOM 1314 C CA . PRO A 1 171 ? 26.460 -7.137 -8.239 1.00 64.38 171 PRO A CA 1
ATOM 1315 C C . PRO A 1 171 ? 27.004 -7.363 -6.833 1.00 64.38 171 PRO A C 1
ATOM 1317 O O . PRO A 1 171 ? 26.228 -7.470 -5.881 1.00 64.38 171 PRO A O 1
ATOM 1320 N N . ASP A 1 172 ? 28.321 -7.496 -6.732 1.00 61.41 172 ASP A N 1
ATOM 1321 C CA . ASP A 1 172 ? 29.035 -7.638 -5.471 1.00 61.41 172 ASP A CA 1
ATOM 1322 C C . ASP A 1 172 ? 28.976 -6.277 -4.766 1.00 61.41 172 ASP A C 1
ATOM 1324 O O . ASP A 1 172 ? 29.879 -5.442 -4.840 1.00 61.41 172 ASP A O 1
ATOM 1328 N N . PHE A 1 173 ? 27.799 -5.965 -4.223 1.00 61.53 173 PHE A N 1
ATOM 1329 C CA . PHE A 1 173 ? 27.517 -4.705 -3.559 1.00 61.53 173 PHE A CA 1
ATOM 1330 C C . PHE A 1 173 ? 28.130 -4.796 -2.167 1.00 61.53 173 PHE A C 1
ATOM 1332 O O . PHE A 1 173 ? 27.447 -5.014 -1.166 1.00 61.53 173 PHE A O 1
ATOM 1339 N N . VAL A 1 174 ? 29.453 -4.660 -2.115 1.00 68.62 174 VAL A N 1
ATOM 1340 C CA . VAL A 1 174 ? 30.176 -4.468 -0.865 1.00 68.62 174 VAL A CA 1
ATOM 1341 C C . VAL A 1 174 ? 29.734 -3.115 -0.323 1.00 68.62 174 VAL A C 1
ATOM 1343 O O . VAL A 1 174 ? 30.210 -2.059 -0.740 1.00 68.62 174 VAL A O 1
ATOM 1346 N N . PHE A 1 175 ? 28.753 -3.145 0.575 1.00 65.06 175 PHE A N 1
ATOM 1347 C CA . PHE A 1 175 ? 28.257 -1.967 1.266 1.00 65.06 175 PHE A CA 1
ATOM 1348 C C . PHE A 1 175 ? 29.347 -1.514 2.242 1.00 65.06 175 PHE A C 1
ATOM 1350 O O . PHE A 1 175 ? 29.404 -1.948 3.392 1.00 65.06 175 PHE A O 1
ATOM 1357 N N . GLN A 1 176 ? 30.274 -0.685 1.764 1.00 69.50 176 GLN A N 1
ATOM 1358 C CA . GLN A 1 176 ? 31.239 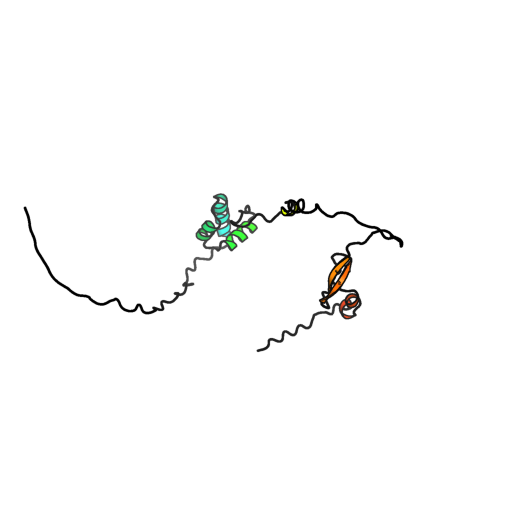-0.036 2.639 1.00 69.50 176 GLN A CA 1
ATOM 1359 C C . GLN A 1 176 ? 30.497 1.026 3.450 1.00 69.50 176 GLN A C 1
ATOM 1361 O O . GLN A 1 176 ? 30.236 2.130 2.980 1.00 69.50 176 GLN A O 1
ATOM 1366 N N . VAL A 1 177 ? 30.124 0.663 4.676 1.00 70.38 177 VAL A N 1
ATOM 1367 C CA . VAL A 1 177 ? 29.695 1.624 5.689 1.00 70.38 177 VAL A CA 1
ATOM 1368 C C . VAL A 1 177 ? 30.945 2.378 6.129 1.00 70.38 177 VAL A C 1
ATOM 1370 O O . VAL A 1 177 ? 31.767 1.850 6.879 1.00 70.38 177 VAL A O 1
ATOM 1373 N N . SER A 1 178 ? 31.126 3.592 5.617 1.00 69.31 178 SER A N 1
ATOM 1374 C CA . SER A 1 178 ? 32.102 4.528 6.171 1.00 69.31 178 SER A CA 1
ATOM 1375 C C . SER A 1 178 ? 31.695 4.851 7.614 1.00 69.31 178 SER A C 1
ATOM 1377 O O . SER A 1 178 ? 30.542 5.208 7.855 1.00 69.31 178 SER A O 1
ATOM 1379 N N . LYS A 1 179 ? 32.620 4.639 8.556 1.00 65.81 179 LYS A N 1
ATOM 1380 C CA . LYS A 1 179 ? 32.483 5.028 9.967 1.00 65.81 179 LYS A CA 1
ATOM 1381 C C . LYS A 1 179 ? 32.622 6.533 10.139 1.00 65.81 179 LYS A C 1
ATOM 1383 O O . LYS A 1 179 ? 33.425 7.121 9.380 1.00 65.81 179 LYS A O 1
#

Foldseek 3Di:
DDDDDDDDDDDDDDDDDDDDDDDDDDPPPPPPDDPPDPLPPVVVLLVVLVVCVVVVDDLVVSCVVNVHDSVVSQVSCVVVVHDDDDDPPPDPPPDPPNPPPVVPPPPPPPDDDDDDDDDDDDDDDDDDPQQDFDWAAAPPPRDIDTDRDDPPRHHPVRCPDPCNVVVVPPPPCPPPPDD

Secondary structure (DSSP, 8-state):
-----------------------------------------HHHHHHHHHHHHHTT--HHHHHHHHTS-HHHHHHHHHHTT------TT------TTS--GGGGSSSSS-----------------------EEEEE-TTT--EEEEESSS--S-HHHHTSHHHHT-------------

Nearest PDB structures (foldseek):
  2m8g-assembly1_X  TM=4.695E-01  e=6.179E-01  Aquifex aeolicus VF5
  2rn7-assembly1_A  TM=3.688E-01  e=9.635E+00  Shigella flexneri

Solvent-accessible surface area (backbone atoms only — not comparable to full-atom values): 12719 Å² total; per-residue (Å²): 134,89,81,90,82,84,85,86,81,87,83,81,88,80,84,82,85,75,86,81,76,92,72,90,72,77,89,71,72,82,72,88,67,84,78,84,61,79,79,72,54,67,75,68,51,47,58,54,50,54,51,45,56,72,71,65,58,52,64,63,61,51,17,67,75,68,74,45,56,51,68,56,53,55,54,49,38,56,75,72,66,49,83,84,73,82,59,87,86,64,72,76,74,80,50,94,80,57,77,65,78,73,76,73,75,72,81,84,80,86,84,87,80,85,90,86,79,91,85,82,89,89,77,86,86,73,82,91,76,84,67,54,73,41,82,42,58,17,78,84,80,64,47,79,40,81,18,66,45,93,81,50,47,60,39,74,76,54,62,70,30,67,58,57,71,66,70,67,72,68,77,85,76,77,79,77,77,81,129

Radius of gyration: 38.28 Å; Cα contacts (8 Å, |Δi|>4): 79; chains: 1; bounding box: 60×93×99 Å

Mean predicted aligned error: 21.45 Å

pLDDT: mean 72.35, std 18.7, range [39.59, 96.5]